Protein AF-A0A1B4PLM9-F1 (afdb_monomer)

Nearest PDB structures (foldseek):
  2ost-assembly1_C  TM=5.860E-01  e=1.777E-03  Synechocystis sp. PCC 6803
  2wcz-assembly1_B  TM=5.871E-01  e=5.818E-03  Archaeoglobus fulgidus
  2eo0-assembly2_A  TM=5.779E-01  e=7.949E-03  Sulfurisphaera tokodaii str. 7
  2ost-assembly1_D  TM=5.628E-01  e=1.484E-02  Synechocystis sp. PCC 6803
  2ost-assembly1_B  TM=4.673E-01  e=9.006E-03  Synechocystis sp. PCC 6803

Mean predicted aligned error: 5.01 Å

Secondary structure (DSSP, 8-state):
-----HHHHHHHHHHTHHHHHHHHHHHHHHHHHHHHHHTT---EEEE--SS-SSS-SEEEEETTEEEEEEEEEEETT----EEEEEGGGGGSTTEEEEEEEE-TT--EEEEEEEE-STTPPPPP-TTSEEEE-SS--TTS---EEEEEEEEEGGGSEEESSHHHHHHHHH--PPP-

Foldseek 3Di:
DDPQDPVNLVVVCVVCVVVLQVVLVVVLVVVLCVVCVVVVQDQKDWAADPDDPQQAGIWIDGVPFIEREHEAEDAPPDPPFKDKGFQSLQVDFRYKYWYFHAHSVSHTDWTWIFTDATRHGGPHQPPFDWDWAPDADPVRDTDTDRRIGMDGSVNTDIDRDVQSVCCRRPVDHDDD

Organism: Burkholderia cepacia (NCBI:txid292)

Radius of gyration: 17.21 Å; Cα contacts (8 Å, |Δi|>4): 307; chains: 1; bounding box: 45×40×46 Å

Structure (mmCIF, N/CA/C/O backbone):
data_AF-A0A1B4PLM9-F1
#
_entry.id   AF-A0A1B4PLM9-F1
#
loop_
_atom_site.group_PDB
_atom_site.id
_atom_site.type_symbol
_atom_site.label_atom_id
_atom_site.label_alt_id
_atom_site.label_comp_id
_atom_site.label_asym_id
_atom_site.label_entity_id
_atom_site.label_seq_id
_atom_site.pdbx_PDB_ins_code
_atom_site.Cartn_x
_atom_site.Cartn_y
_atom_site.Cartn_z
_atom_site.occupancy
_atom_site.B_iso_or_equiv
_atom_site.auth_seq_id
_atom_site.auth_comp_id
_atom_site.auth_asym_id
_atom_site.auth_atom_id
_atom_site.pdbx_PDB_model_num
ATOM 1 N N . MET A 1 1 ? 22.167 24.385 8.327 1.00 43.19 1 MET A N 1
ATOM 2 C CA . MET A 1 1 ? 21.352 23.305 7.740 1.00 43.19 1 MET A CA 1
ATOM 3 C C . MET A 1 1 ? 21.469 23.474 6.238 1.00 43.19 1 MET A C 1
ATOM 5 O O . MET A 1 1 ? 20.940 24.442 5.711 1.00 43.19 1 MET A O 1
ATOM 9 N N . GLU A 1 2 ? 22.327 22.680 5.603 1.00 46.06 2 GLU A N 1
ATOM 10 C CA . GLU A 1 2 ? 22.629 22.797 4.172 1.00 46.06 2 GLU A CA 1
ATOM 11 C C . GLU A 1 2 ? 21.356 22.489 3.375 1.00 46.06 2 GLU A C 1
ATOM 13 O O . GLU A 1 2 ? 20.725 21.455 3.596 1.00 46.06 2 GLU A O 1
ATOM 18 N N . GLN A 1 3 ? 20.928 23.414 2.513 1.00 50.66 3 GLN A N 1
ATOM 19 C CA . GLN A 1 3 ? 19.803 23.179 1.613 1.00 50.66 3 GLN A CA 1
ATOM 20 C C . GLN A 1 3 ? 20.216 22.092 0.620 1.00 50.66 3 GLN A C 1
ATOM 22 O O . GLN A 1 3 ? 20.997 22.338 -0.297 1.00 50.66 3 GLN A O 1
ATOM 27 N N . VAL A 1 4 ? 19.721 20.874 0.826 1.00 62.16 4 VAL A N 1
ATOM 28 C CA . VAL A 1 4 ? 19.885 19.786 -0.139 1.00 62.16 4 VAL A CA 1
ATOM 29 C C . VAL A 1 4 ? 19.065 20.148 -1.379 1.00 62.16 4 VAL A C 1
ATOM 31 O O . VAL A 1 4 ? 17.884 20.471 -1.265 1.00 62.16 4 VAL A O 1
ATOM 34 N N . SER A 1 5 ? 19.688 20.132 -2.558 1.00 75.31 5 SER A N 1
ATOM 35 C CA . SER A 1 5 ? 18.997 20.384 -3.828 1.00 75.31 5 SER A CA 1
ATOM 36 C C . SER A 1 5 ? 17.916 19.322 -4.100 1.00 75.31 5 SER A C 1
ATOM 38 O O . SER A 1 5 ? 18.039 18.183 -3.645 1.00 75.31 5 SER A O 1
ATOM 40 N N . ASP A 1 6 ? 16.876 19.661 -4.877 1.00 73.56 6 ASP A N 1
ATOM 41 C CA . ASP A 1 6 ? 15.801 18.717 -5.266 1.00 73.56 6 ASP A CA 1
ATOM 42 C C . ASP A 1 6 ? 16.365 17.434 -5.918 1.00 73.56 6 ASP A C 1
ATOM 44 O O . ASP A 1 6 ? 15.905 16.319 -5.660 1.00 73.56 6 ASP A O 1
ATOM 48 N N . ASP A 1 7 ? 17.457 17.561 -6.678 1.00 78.81 7 ASP A N 1
ATOM 49 C CA . ASP A 1 7 ? 18.180 16.418 -7.245 1.00 78.81 7 ASP A CA 1
ATOM 50 C C . ASP A 1 7 ? 18.823 15.526 -6.171 1.00 78.81 7 ASP A C 1
ATOM 52 O O . ASP A 1 7 ? 18.759 14.297 -6.266 1.00 78.81 7 ASP A O 1
ATOM 56 N N . GLY A 1 8 ? 19.393 16.113 -5.114 1.00 83.62 8 GLY A N 1
ATOM 57 C CA . GLY A 1 8 ? 19.965 15.366 -3.992 1.00 83.62 8 GLY A CA 1
ATOM 58 C C . GLY A 1 8 ? 18.914 14.546 -3.239 1.00 83.62 8 GLY A C 1
ATOM 59 O O . GLY A 1 8 ? 19.151 13.380 -2.902 1.00 83.62 8 GLY A O 1
ATOM 60 N N . VAL A 1 9 ? 17.720 15.116 -3.051 1.00 84.62 9 VAL A N 1
ATOM 61 C CA . VAL A 1 9 ? 16.564 14.422 -2.463 1.00 84.62 9 VAL A CA 1
ATOM 62 C C . VAL A 1 9 ? 16.180 13.211 -3.318 1.00 84.62 9 VAL A C 1
ATOM 64 O O . VAL A 1 9 ? 16.129 12.079 -2.823 1.00 84.62 9 VAL A O 1
ATOM 67 N N . ARG A 1 10 ? 15.986 13.399 -4.628 1.00 85.19 10 ARG A N 1
ATOM 68 C CA . ARG A 1 10 ? 15.605 12.306 -5.541 1.00 85.19 10 ARG A CA 1
ATOM 69 C C . ARG A 1 10 ? 16.637 11.181 -5.573 1.00 85.19 10 ARG A C 1
ATOM 71 O O . ARG A 1 10 ? 16.256 10.007 -5.536 1.00 85.19 10 ARG A O 1
ATOM 78 N N . VAL A 1 11 ? 17.929 11.513 -5.596 1.00 89.88 11 VAL A N 1
ATOM 79 C CA . VAL A 1 11 ? 19.020 10.526 -5.594 1.00 89.88 11 VAL A CA 1
ATOM 80 C C . VAL A 1 11 ? 19.018 9.699 -4.307 1.00 89.88 11 VAL A C 1
ATOM 82 O O . VAL A 1 11 ? 19.105 8.469 -4.384 1.00 89.88 11 VAL A O 1
ATOM 85 N N . LYS A 1 12 ? 18.839 10.322 -3.133 1.00 93.12 12 LYS A N 1
ATOM 86 C CA . LYS A 1 12 ? 18.712 9.613 -1.844 1.00 93.12 12 LYS A CA 1
ATOM 87 C C . LYS A 1 12 ? 17.556 8.611 -1.872 1.00 93.12 12 LYS A C 1
ATOM 89 O O . LYS A 1 12 ? 17.741 7.438 -1.542 1.00 93.12 12 LYS A O 1
ATOM 94 N N . HIS A 1 13 ? 16.378 9.049 -2.318 1.00 92.62 13 HIS A N 1
ATOM 95 C CA . HIS A 1 13 ? 15.176 8.210 -2.410 1.00 92.62 13 HIS A CA 1
ATOM 96 C C . HIS A 1 13 ? 15.303 7.068 -3.420 1.00 92.62 13 HIS A C 1
ATOM 98 O O . HIS A 1 13 ? 14.736 5.992 -3.208 1.00 92.62 13 HIS A O 1
ATOM 104 N N . ALA A 1 14 ? 16.016 7.272 -4.525 1.00 89.50 14 ALA A N 1
ATOM 105 C CA . ALA A 1 14 ? 16.289 6.210 -5.488 1.00 89.50 14 ALA A CA 1
ATOM 106 C C . ALA A 1 14 ? 17.275 5.177 -4.913 1.00 89.50 14 ALA A C 1
ATOM 108 O O . ALA A 1 14 ? 17.008 3.973 -4.956 1.00 89.50 14 ALA A O 1
ATOM 109 N N . THR A 1 15 ? 18.368 5.662 -4.319 1.00 94.25 15 THR A N 1
ATOM 110 C CA . THR A 1 15 ? 19.469 4.851 -3.776 1.00 94.25 15 THR A CA 1
ATOM 111 C C . THR A 1 15 ? 19.015 3.986 -2.604 1.00 94.25 15 THR A C 1
ATOM 113 O O . THR A 1 15 ? 19.311 2.795 -2.558 1.00 94.25 15 THR A O 1
ATOM 116 N N . HIS A 1 16 ? 18.226 4.552 -1.689 1.00 95.00 16 HIS A N 1
ATOM 117 C CA . HIS A 1 16 ? 17.741 3.876 -0.482 1.00 95.00 16 HIS A CA 1
ATOM 118 C C . HIS A 1 16 ? 16.273 3.449 -0.590 1.00 95.00 16 HIS A C 1
ATOM 120 O O . HIS A 1 16 ? 15.554 3.410 0.407 1.00 95.00 16 HIS A O 1
ATOM 126 N N . SER A 1 17 ? 15.810 3.123 -1.799 1.00 91.56 17 SER A N 1
ATOM 127 C CA . SER A 1 17 ? 14.408 2.771 -2.065 1.00 91.56 17 SER A CA 1
ATOM 128 C C . SER A 1 17 ? 13.880 1.629 -1.190 1.00 91.56 17 SER A C 1
ATOM 130 O O . SER A 1 17 ? 12.783 1.757 -0.656 1.00 91.56 17 SER A O 1
ATOM 132 N N . VAL A 1 18 ? 14.677 0.578 -0.967 1.00 94.12 18 VAL A N 1
ATOM 133 C CA . VAL A 1 18 ? 14.305 -0.553 -0.095 1.00 94.12 18 VAL A CA 1
ATOM 134 C C . VAL A 1 18 ? 14.150 -0.113 1.363 1.00 94.12 18 VAL A C 1
ATOM 136 O O . VAL A 1 18 ? 13.162 -0.452 2.008 1.00 94.12 18 VAL A O 1
ATOM 139 N N . LEU A 1 19 ? 15.098 0.672 1.886 1.00 96.56 19 LEU A N 1
ATOM 140 C CA . LEU A 1 19 ? 15.019 1.195 3.253 1.00 96.56 19 LEU A CA 1
ATOM 141 C C . LEU A 1 19 ? 13.793 2.101 3.420 1.00 96.56 19 LEU A C 1
ATOM 143 O O . LEU A 1 19 ? 13.060 1.959 4.393 1.00 96.56 19 LEU A O 1
ATOM 147 N N . ARG A 1 20 ? 13.539 2.988 2.449 1.00 95.94 20 ARG A N 1
ATOM 148 C CA . ARG A 1 20 ? 12.339 3.831 2.427 1.00 95.94 20 ARG A CA 1
ATOM 149 C C . ARG A 1 20 ? 11.074 2.984 2.487 1.00 95.94 20 ARG A C 1
ATOM 151 O O . ARG A 1 20 ? 10.214 3.258 3.310 1.00 95.94 20 ARG A O 1
ATOM 158 N N . GLU A 1 21 ? 10.956 1.989 1.611 1.00 95.56 21 GLU A N 1
ATOM 159 C CA . GLU A 1 21 ? 9.788 1.104 1.558 1.00 95.56 21 GLU A CA 1
ATOM 160 C C . GLU A 1 21 ? 9.552 0.441 2.916 1.00 95.56 21 GLU A C 1
ATOM 162 O O . GLU A 1 21 ? 8.449 0.531 3.444 1.00 95.56 21 GLU A O 1
ATOM 167 N N . ARG A 1 22 ? 10.604 -0.084 3.556 1.00 96.69 22 ARG A N 1
ATOM 168 C CA . ARG A 1 22 ? 10.492 -0.671 4.897 1.00 96.69 22 ARG A CA 1
ATOM 169 C C . ARG A 1 22 ? 10.089 0.340 5.964 1.00 96.69 22 ARG A C 1
ATOM 171 O O . ARG A 1 22 ? 9.233 0.013 6.777 1.00 96.69 22 ARG A O 1
ATOM 178 N N . ILE A 1 23 ? 10.655 1.546 5.987 1.00 98.12 23 ILE A N 1
ATOM 179 C CA . ILE A 1 23 ? 10.255 2.573 6.966 1.00 98.12 23 ILE A CA 1
ATOM 180 C C . ILE A 1 23 ? 8.772 2.918 6.795 1.00 98.12 23 ILE A C 1
ATOM 182 O O . ILE A 1 23 ? 8.029 2.920 7.773 1.00 98.12 23 ILE A O 1
ATOM 186 N N . VAL A 1 24 ? 8.331 3.149 5.557 1.00 98.06 24 VAL A N 1
ATOM 187 C CA . VAL A 1 24 ? 6.940 3.503 5.249 1.00 98.06 24 VAL A CA 1
ATOM 188 C C . VAL A 1 24 ? 5.977 2.369 5.619 1.00 98.06 24 VAL A C 1
ATOM 190 O O . VAL A 1 24 ? 4.929 2.643 6.196 1.00 98.06 24 VAL A O 1
ATOM 193 N N . GLU A 1 25 ? 6.343 1.104 5.386 1.00 97.69 25 GLU A N 1
ATOM 194 C CA . GLU A 1 25 ? 5.571 -0.051 5.870 1.00 97.69 25 GLU A CA 1
ATOM 195 C C . GLU A 1 25 ? 5.414 -0.051 7.396 1.00 97.69 25 GLU A C 1
ATOM 197 O O . GLU A 1 25 ? 4.317 -0.274 7.900 1.00 97.69 25 GLU A O 1
ATOM 202 N N . HIS A 1 26 ? 6.493 0.195 8.147 1.00 98.00 26 HIS A N 1
ATOM 203 C CA . HIS A 1 26 ? 6.431 0.219 9.612 1.00 98.00 26 HIS A CA 1
ATOM 204 C C . HIS A 1 26 ? 5.578 1.380 10.130 1.00 98.00 26 HIS A C 1
ATOM 206 O O . HIS A 1 26 ? 4.806 1.182 11.067 1.00 98.00 26 HIS A O 1
ATOM 212 N N . ILE A 1 27 ? 5.686 2.561 9.511 1.00 98.38 27 ILE A N 1
ATOM 213 C CA . ILE A 1 27 ? 4.832 3.714 9.827 1.00 98.38 27 ILE A CA 1
ATOM 214 C C . ILE A 1 27 ? 3.368 3.338 9.598 1.00 98.38 27 ILE A C 1
ATOM 216 O O . ILE A 1 27 ? 2.573 3.446 10.526 1.00 98.38 27 ILE A O 1
ATOM 220 N N . PHE A 1 28 ? 3.027 2.823 8.414 1.00 98.50 28 PHE A N 1
ATOM 221 C CA . PHE A 1 28 ? 1.656 2.432 8.083 1.00 98.50 28 PHE A CA 1
ATOM 222 C C . PHE A 1 28 ? 1.092 1.396 9.064 1.00 98.50 28 PHE A C 1
ATOM 224 O O . PHE A 1 28 ? -0.003 1.579 9.588 1.00 98.50 28 PHE A O 1
ATOM 231 N N . VAL A 1 29 ? 1.848 0.332 9.361 1.00 98.31 29 VAL A N 1
ATOM 232 C CA . VAL A 1 29 ? 1.424 -0.699 10.324 1.00 98.31 29 VAL A CA 1
ATOM 233 C C . VAL A 1 29 ? 1.195 -0.091 11.708 1.00 98.31 29 VAL A C 1
ATOM 235 O O . VAL A 1 29 ? 0.169 -0.360 12.332 1.00 98.31 29 VAL A O 1
ATOM 238 N N . GLY A 1 30 ? 2.107 0.766 12.176 1.00 98.25 30 GLY A N 1
ATOM 239 C CA . GLY A 1 30 ? 1.960 1.467 13.450 1.00 98.25 30 GLY A CA 1
ATOM 240 C C . GLY A 1 30 ? 0.736 2.385 13.487 1.00 98.25 30 GLY A C 1
ATOM 241 O O . GLY A 1 30 ? 0.025 2.417 14.492 1.00 98.25 30 GLY A O 1
ATOM 242 N N . GLU A 1 31 ? 0.449 3.098 12.397 1.00 98.06 31 GLU A N 1
ATOM 243 C CA . GLU A 1 31 ? -0.724 3.966 12.283 1.00 98.06 31 GLU A CA 1
ATOM 244 C C . GLU A 1 31 ? -2.033 3.176 12.264 1.00 98.06 31 GLU A C 1
ATOM 246 O O . GLU A 1 31 ? -2.945 3.529 13.014 1.00 98.06 31 GLU A O 1
ATOM 251 N N . VAL A 1 32 ? -2.111 2.089 11.486 1.00 97.94 32 VAL A N 1
ATOM 252 C CA . VAL A 1 32 ? -3.261 1.169 11.464 1.00 97.94 32 VAL A CA 1
ATOM 253 C C . VAL A 1 32 ? -3.512 0.594 12.853 1.00 97.94 32 VAL A C 1
ATOM 255 O O . VAL A 1 32 ? -4.623 0.702 13.365 1.00 97.94 32 VAL A O 1
ATOM 258 N N . MET A 1 33 ? -2.485 0.040 13.500 1.00 97.62 33 MET A N 1
ATOM 259 C CA . MET A 1 33 ? -2.612 -0.540 14.840 1.00 97.62 33 MET A CA 1
ATOM 260 C C . MET A 1 33 ? -3.046 0.502 15.875 1.00 97.62 33 MET A C 1
ATOM 262 O O . MET A 1 33 ? -3.959 0.253 16.661 1.00 97.62 33 MET A O 1
ATOM 266 N N . ARG A 1 34 ? -2.441 1.699 15.853 1.00 97.81 34 ARG A N 1
ATOM 267 C CA . ARG A 1 34 ? -2.845 2.812 16.724 1.00 97.81 34 ARG A CA 1
ATOM 268 C C . ARG A 1 34 ? -4.305 3.188 16.485 1.00 97.81 34 ARG A C 1
ATOM 270 O O . ARG A 1 34 ? -5.019 3.471 17.444 1.00 97.81 34 ARG A O 1
ATOM 277 N N . ARG A 1 35 ? -4.748 3.220 15.226 1.00 97.00 35 ARG A N 1
ATOM 278 C CA . ARG A 1 35 ? -6.120 3.596 14.887 1.00 97.00 35 ARG A CA 1
ATOM 279 C C . ARG A 1 35 ? -7.127 2.532 15.315 1.00 97.00 35 ARG A C 1
ATOM 281 O O . ARG A 1 35 ? -8.136 2.894 15.906 1.00 97.00 35 ARG A O 1
ATOM 288 N N . LEU A 1 36 ? -6.830 1.251 15.106 1.00 96.25 36 LEU A N 1
ATOM 289 C CA . LEU A 1 36 ? -7.654 0.136 15.585 1.00 96.25 36 LEU A CA 1
ATOM 290 C C . LEU A 1 36 ? -7.803 0.171 17.113 1.00 96.25 36 LEU A C 1
ATOM 292 O O . LEU A 1 36 ? -8.926 0.136 17.610 1.00 96.25 36 LEU A O 1
ATOM 296 N N . TRP A 1 37 ? -6.709 0.408 17.848 1.00 96.44 37 TRP A N 1
ATOM 297 C CA . TRP A 1 37 ? -6.756 0.621 19.300 1.00 96.44 37 TRP A CA 1
ATOM 298 C C . TRP A 1 37 ? -7.693 1.771 19.699 1.00 96.44 37 TRP A C 1
ATOM 300 O O . TRP A 1 37 ? -8.511 1.626 20.604 1.00 96.44 37 TRP A O 1
ATOM 310 N N . GLN A 1 38 ? -7.607 2.918 19.015 1.00 96.44 38 GLN A N 1
ATOM 311 C CA . GLN A 1 38 ? -8.493 4.065 19.266 1.00 96.44 38 GLN A CA 1
ATOM 312 C C . GLN A 1 38 ? -9.971 3.763 18.979 1.00 96.44 38 GLN A C 1
ATOM 314 O O . GLN A 1 38 ? -10.838 4.410 19.560 1.00 96.44 38 GLN A O 1
ATOM 319 N N . LEU A 1 39 ? -10.254 2.809 18.090 1.00 94.88 39 LEU A N 1
ATOM 320 C CA . LEU A 1 39 ? -11.601 2.326 17.783 1.00 94.88 39 LEU A CA 1
ATOM 321 C C . LEU A 1 39 ? -12.059 1.200 18.728 1.00 94.88 39 LEU A C 1
ATOM 323 O O . LEU A 1 39 ? -13.171 0.705 18.581 1.00 94.88 39 LEU A O 1
ATOM 327 N N . GLY A 1 40 ? -11.227 0.797 19.696 1.00 95.12 40 GLY A N 1
ATOM 328 C CA . GLY A 1 40 ? -11.519 -0.301 20.621 1.00 95.12 40 GLY A CA 1
ATOM 329 C C . GLY A 1 40 ? -11.351 -1.697 20.014 1.00 95.12 40 GLY A C 1
ATOM 330 O O . GLY A 1 40 ? -11.758 -2.675 20.634 1.00 95.12 40 GLY A O 1
ATOM 331 N N . VAL A 1 41 ? -10.748 -1.798 18.827 1.00 95.38 41 VAL A N 1
ATOM 332 C CA . VAL A 1 41 ? -10.468 -3.061 18.137 1.00 95.38 41 VAL A CA 1
ATOM 333 C C . VAL A 1 41 ? -9.092 -3.561 18.568 1.00 95.38 41 VAL A C 1
ATOM 335 O O . VAL A 1 41 ? -8.081 -2.889 18.350 1.00 95.38 41 VAL A O 1
ATOM 338 N N . THR A 1 42 ? -9.052 -4.722 19.220 1.00 94.88 42 THR A N 1
ATOM 339 C CA . THR A 1 42 ? -7.842 -5.256 19.874 1.00 94.88 42 THR A CA 1
ATOM 340 C C . THR A 1 42 ? -7.459 -6.661 19.410 1.00 94.88 42 THR A C 1
ATOM 342 O O . THR A 1 42 ? -6.355 -7.117 19.698 1.00 94.88 42 THR A O 1
ATOM 345 N N . ASP A 1 43 ? -8.321 -7.327 18.649 1.00 94.88 43 ASP A N 1
ATOM 346 C CA . ASP A 1 43 ? -8.140 -8.646 18.047 1.00 94.88 43 ASP A CA 1
ATOM 347 C C . ASP A 1 43 ? -7.430 -8.550 16.687 1.00 94.88 43 ASP A C 1
ATOM 349 O O . ASP A 1 43 ? -7.958 -8.937 15.644 1.00 94.88 43 ASP A O 1
ATOM 353 N N . VAL A 1 44 ? -6.213 -7.995 16.707 1.00 96.06 44 VAL A N 1
ATOM 354 C CA . VAL A 1 44 ? -5.413 -7.713 15.508 1.00 96.06 44 VAL A CA 1
ATOM 355 C C . VAL A 1 44 ? -4.119 -8.521 15.514 1.00 96.06 44 VAL A C 1
ATOM 357 O O . VAL A 1 44 ? -3.354 -8.469 16.476 1.00 96.06 44 VAL A O 1
ATOM 360 N N . GLU A 1 45 ? -3.819 -9.191 14.402 1.00 97.12 45 GLU A N 1
ATOM 361 C CA . GLU A 1 45 ? -2.545 -9.886 14.189 1.00 97.12 45 GLU A CA 1
ATOM 362 C C . GLU A 1 45 ? -1.829 -9.352 12.947 1.00 97.12 45 GLU A C 1
ATOM 364 O O . GLU A 1 45 ? -2.448 -9.073 11.919 1.00 97.12 45 GLU A O 1
ATOM 369 N N . VAL A 1 46 ? -0.501 -9.242 13.024 1.00 97.44 46 VAL A N 1
ATOM 370 C CA . VAL A 1 46 ? 0.357 -8.893 11.886 1.00 97.44 46 VAL A CA 1
ATOM 371 C C . VAL A 1 46 ? 1.355 -10.020 11.673 1.00 97.44 46 VAL A C 1
ATOM 373 O O . VAL A 1 46 ? 2.264 -10.215 12.478 1.00 97.44 46 VAL A O 1
ATOM 376 N N . LEU A 1 47 ? 1.203 -10.750 10.572 1.00 96.00 47 LEU A N 1
ATOM 377 C CA . LEU A 1 47 ? 2.048 -11.887 10.226 1.00 96.00 47 LEU A CA 1
ATOM 378 C C . LEU A 1 47 ? 2.994 -11.509 9.088 1.00 96.00 47 LEU A C 1
ATOM 380 O O . LEU A 1 47 ? 2.584 -10.937 8.078 1.00 96.00 47 LEU A O 1
ATOM 384 N N . ARG A 1 48 ? 4.273 -11.862 9.221 1.00 94.00 48 ARG A N 1
ATOM 385 C CA . ARG A 1 48 ? 5.273 -11.707 8.157 1.00 94.00 48 ARG A CA 1
ATOM 386 C C . ARG A 1 48 ? 5.736 -13.083 7.705 1.00 94.00 48 ARG A C 1
ATOM 388 O O . ARG A 1 48 ? 6.011 -13.942 8.537 1.00 94.00 48 ARG A O 1
ATOM 395 N N . ALA A 1 49 ? 5.803 -13.289 6.394 1.00 89.94 49 ALA A N 1
ATOM 396 C CA . ALA A 1 49 ? 6.272 -14.551 5.844 1.00 89.94 49 ALA A CA 1
ATOM 397 C C . ALA A 1 49 ? 7.786 -14.694 6.048 1.00 89.94 49 ALA A C 1
ATOM 399 O O . ALA A 1 49 ? 8.538 -13.757 5.784 1.00 89.94 49 ALA A O 1
ATOM 400 N N . GLU A 1 50 ? 8.231 -15.879 6.467 1.00 89.31 50 GLU A N 1
ATOM 401 C CA . GLU A 1 50 ? 9.657 -16.233 6.472 1.00 89.31 50 GLU A CA 1
ATOM 402 C C . GLU A 1 50 ? 10.205 -16.311 5.036 1.00 89.31 50 GLU A C 1
ATOM 404 O O . GLU A 1 50 ? 11.322 -15.878 4.757 1.00 89.31 50 GLU A O 1
ATOM 409 N N . PHE A 1 51 ? 9.368 -16.785 4.106 1.00 84.56 51 PHE A N 1
ATOM 410 C CA . PHE A 1 51 ? 9.657 -16.863 2.677 1.00 84.56 51 PHE A CA 1
ATOM 411 C C . PHE A 1 51 ? 8.522 -16.231 1.863 1.00 84.56 51 PHE A C 1
ATOM 413 O O . PHE A 1 51 ? 7.369 -16.654 1.962 1.00 84.56 51 PHE A O 1
ATOM 420 N N . ASP A 1 52 ? 8.837 -15.251 1.014 1.00 77.06 52 ASP A N 1
ATOM 421 C CA . ASP A 1 52 ? 7.857 -14.634 0.112 1.00 77.06 52 ASP A CA 1
ATOM 422 C C . ASP A 1 52 ? 7.787 -15.378 -1.233 1.00 77.06 52 ASP A C 1
ATOM 424 O O . ASP A 1 52 ? 8.622 -15.196 -2.123 1.00 77.06 52 ASP A O 1
ATOM 428 N N . ALA A 1 53 ? 6.770 -16.229 -1.390 1.00 80.31 53 ALA A N 1
ATOM 429 C CA . ALA A 1 53 ? 6.453 -16.889 -2.661 1.00 80.31 53 ALA A CA 1
ATOM 430 C C . ALA A 1 53 ? 5.235 -16.274 -3.378 1.00 80.31 53 ALA A C 1
ATOM 432 O O . ALA A 1 53 ? 5.115 -16.384 -4.608 1.00 80.31 53 ALA A O 1
ATOM 433 N N . SER A 1 54 ? 4.353 -15.630 -2.613 1.00 80.94 54 SER A N 1
ATOM 434 C CA . SER A 1 54 ? 3.008 -15.209 -3.023 1.00 80.94 54 SER A CA 1
ATOM 435 C C . SER A 1 54 ? 2.922 -13.721 -3.372 1.00 80.94 54 SER A C 1
ATOM 437 O O . SER A 1 54 ? 1.939 -13.294 -3.973 1.00 80.94 54 SER A O 1
ATOM 439 N N . GLY A 1 55 ? 3.967 -12.941 -3.084 1.00 88.75 55 GLY A N 1
ATOM 440 C CA . GLY A 1 55 ? 4.102 -11.552 -3.504 1.00 88.75 55 GLY A CA 1
ATOM 441 C C . GLY A 1 55 ? 3.381 -10.540 -2.623 1.00 88.75 55 GLY A C 1
ATOM 442 O O . GLY A 1 55 ? 2.997 -9.493 -3.144 1.00 88.75 55 GLY A O 1
ATOM 443 N N . TYR A 1 56 ? 3.190 -10.852 -1.342 1.00 94.50 56 TYR A N 1
ATOM 444 C CA . TYR A 1 56 ? 2.702 -9.926 -0.319 1.00 94.50 56 TYR A CA 1
ATOM 445 C C . TYR A 1 56 ? 3.818 -9.633 0.688 1.00 94.50 56 TYR A C 1
ATOM 447 O O . TYR A 1 56 ? 4.687 -10.467 0.928 1.00 94.50 56 TYR A O 1
ATOM 455 N N . ASP A 1 57 ? 3.774 -8.457 1.303 1.00 94.75 57 ASP A N 1
ATOM 456 C CA . ASP A 1 57 ? 4.779 -8.015 2.270 1.00 94.75 57 ASP A CA 1
ATOM 457 C C . ASP A 1 57 ? 4.419 -8.433 3.705 1.00 94.75 57 ASP A C 1
ATOM 459 O O . ASP A 1 57 ? 5.304 -8.696 4.525 1.00 94.75 57 ASP A O 1
ATOM 463 N N . LEU A 1 58 ? 3.120 -8.519 4.014 1.00 96.12 58 LEU A N 1
ATOM 464 C CA . LEU A 1 58 ? 2.593 -9.055 5.272 1.00 96.12 58 LEU A CA 1
ATOM 465 C C . LEU A 1 58 ? 1.140 -9.525 5.127 1.00 96.12 58 LEU A C 1
ATOM 467 O O . LEU A 1 58 ? 0.479 -9.276 4.115 1.00 96.12 58 LEU A O 1
ATOM 471 N N . VAL A 1 59 ? 0.641 -10.173 6.175 1.00 97.19 59 VAL A N 1
ATOM 472 C CA . VAL A 1 59 ? -0.779 -10.450 6.382 1.00 97.19 59 VAL A CA 1
ATOM 473 C C . VAL A 1 59 ? -1.246 -9.692 7.615 1.00 97.19 59 VAL A C 1
ATOM 475 O O . VAL A 1 59 ? -0.559 -9.700 8.635 1.00 97.19 59 VAL A O 1
ATOM 478 N N . MET A 1 60 ? -2.397 -9.032 7.527 1.00 97.69 60 MET A N 1
ATOM 479 C CA . MET A 1 60 ? -3.078 -8.469 8.694 1.00 97.69 60 MET A CA 1
ATOM 480 C C . MET A 1 60 ? -4.392 -9.203 8.913 1.00 97.69 60 MET A C 1
ATOM 482 O O . MET A 1 60 ? -5.167 -9.348 7.965 1.00 97.69 60 MET A O 1
ATOM 486 N N . CYS A 1 61 ? -4.641 -9.631 10.143 1.00 97.31 61 CYS A N 1
ATOM 487 C CA . CYS A 1 61 ? -5.905 -10.220 10.565 1.00 97.31 61 CYS A CA 1
ATOM 488 C C . CYS A 1 61 ? -6.594 -9.289 11.561 1.00 97.31 61 CYS A C 1
ATOM 490 O O . CYS A 1 61 ? -5.924 -8.661 12.380 1.00 97.31 61 CYS A O 1
ATOM 492 N N . CYS A 1 62 ? -7.914 -9.200 11.467 1.00 95.81 62 CYS A N 1
ATOM 493 C CA . CYS A 1 62 ? -8.777 -8.456 12.369 1.00 95.81 62 CYS A CA 1
ATOM 494 C C . CYS A 1 62 ? -10.077 -9.254 12.533 1.00 95.81 62 CYS A C 1
ATOM 496 O O . CYS A 1 62 ? -10.854 -9.370 11.577 1.00 95.81 62 CYS A O 1
ATOM 498 N N . GLY A 1 63 ? -10.266 -9.882 13.694 1.00 92.06 63 GLY A N 1
ATOM 499 C CA . GLY A 1 63 ? -11.310 -10.890 13.891 1.00 92.06 63 GLY A CA 1
ATOM 500 C C . GLY A 1 63 ? -11.215 -12.023 12.859 1.00 92.06 63 GLY A C 1
ATOM 501 O O . GLY A 1 63 ? -10.168 -12.643 12.685 1.00 92.06 63 GLY A O 1
ATOM 502 N N . GLU A 1 64 ? -12.306 -12.281 12.133 1.00 92.00 64 GLU A N 1
ATOM 503 C CA . GLU A 1 64 ? -12.365 -13.317 11.084 1.00 92.00 64 GLU A CA 1
ATOM 504 C C . GLU A 1 64 ? -11.816 -12.855 9.722 1.00 92.00 64 GLU A C 1
ATOM 506 O O . GLU A 1 64 ? -11.676 -13.653 8.791 1.00 92.00 64 GLU A O 1
ATOM 511 N N . LEU A 1 65 ? -11.516 -11.562 9.569 1.00 95.56 65 LEU A N 1
ATOM 512 C CA . LEU A 1 65 ? -11.067 -10.997 8.303 1.00 95.56 65 LEU A CA 1
ATOM 513 C C . LEU A 1 65 ? -9.546 -10.968 8.237 1.00 95.56 65 LEU A C 1
ATOM 515 O O . LEU A 1 65 ? -8.871 -10.448 9.118 1.00 95.56 65 LEU A O 1
ATOM 519 N N . MET A 1 66 ? -9.006 -11.459 7.125 1.00 95.88 66 MET A N 1
ATOM 520 C CA . MET A 1 66 ? -7.578 -11.393 6.818 1.00 95.88 66 MET A CA 1
ATOM 521 C C . MET A 1 66 ? -7.328 -10.596 5.539 1.00 95.88 66 MET A C 1
ATOM 523 O O . MET A 1 66 ? -8.167 -10.591 4.635 1.00 95.88 66 MET A O 1
ATOM 527 N N . ARG A 1 67 ? -6.155 -9.972 5.423 1.00 97.56 67 ARG A N 1
ATOM 528 C CA . ARG A 1 67 ? -5.672 -9.290 4.214 1.00 97.56 67 ARG A CA 1
ATOM 529 C C . ARG A 1 67 ? -4.225 -9.649 3.930 1.00 97.56 67 ARG A C 1
ATOM 531 O O . ARG A 1 67 ? -3.365 -9.392 4.765 1.00 97.56 67 ARG A O 1
ATOM 538 N N . HIS A 1 68 ? -3.956 -10.181 2.738 1.00 97.50 68 HIS A N 1
ATOM 539 C CA . HIS A 1 68 ? -2.591 -10.320 2.224 1.00 97.50 68 HIS A CA 1
ATOM 540 C C . HIS A 1 68 ? -2.223 -9.020 1.515 1.00 97.50 68 HIS A C 1
ATOM 542 O O . HIS A 1 68 ? -2.759 -8.720 0.448 1.00 97.50 68 HIS A O 1
ATOM 548 N N . VAL A 1 69 ? -1.347 -8.231 2.130 1.00 97.56 69 VAL A N 1
ATOM 549 C CA . VAL A 1 69 ? -1.080 -6.856 1.707 1.00 97.56 69 VAL A CA 1
ATOM 550 C C . VAL A 1 69 ? 0.247 -6.795 0.972 1.00 97.56 69 VAL A C 1
ATOM 552 O O . VAL A 1 69 ? 1.288 -7.148 1.524 1.00 97.56 69 VAL A O 1
ATOM 555 N N . GLN A 1 70 ? 0.219 -6.311 -0.265 1.00 97.31 70 GLN A N 1
ATOM 556 C CA . GLN A 1 70 ? 1.415 -5.842 -0.953 1.00 97.31 70 GLN A CA 1
ATOM 557 C C . GLN A 1 70 ? 1.508 -4.318 -0.842 1.00 97.31 70 GLN A C 1
ATOM 559 O O . GLN A 1 70 ? 0.599 -3.598 -1.255 1.00 97.31 70 GLN A O 1
ATOM 564 N N . PHE A 1 71 ? 2.626 -3.808 -0.346 1.00 97.56 71 PHE A N 1
ATOM 565 C CA . PHE A 1 71 ? 2.879 -2.382 -0.258 1.00 97.56 71 PHE A CA 1
ATOM 566 C C . PHE A 1 71 ? 3.594 -1.849 -1.494 1.00 97.56 71 PHE A C 1
ATOM 568 O O . PHE A 1 71 ? 4.379 -2.518 -2.175 1.00 97.56 71 PHE A O 1
ATOM 575 N N . LYS A 1 72 ? 3.317 -0.580 -1.788 1.00 96.94 72 LYS A N 1
ATOM 576 C CA . LYS A 1 72 ? 4.121 0.253 -2.682 1.00 96.94 72 LYS A CA 1
ATOM 577 C C . LYS A 1 72 ? 4.329 1.602 -2.023 1.00 96.94 72 LYS A C 1
ATOM 579 O O . LYS A 1 72 ? 3.408 2.144 -1.427 1.00 96.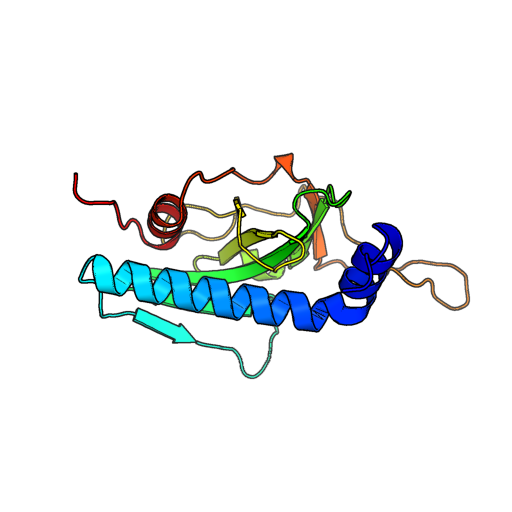94 72 LYS A O 1
ATOM 584 N N . ALA A 1 73 ? 5.515 2.174 -2.191 1.00 95.88 73 ALA A N 1
ATOM 585 C CA . ALA A 1 73 ? 5.799 3.534 -1.757 1.00 95.88 73 ALA A CA 1
ATOM 586 C C . ALA A 1 73 ? 6.289 4.388 -2.932 1.00 95.88 73 ALA A C 1
ATOM 588 O O . ALA A 1 73 ? 7.062 3.933 -3.785 1.00 95.88 73 ALA A O 1
ATOM 589 N N . SER A 1 74 ? 5.872 5.649 -2.975 1.00 94.94 74 SER A N 1
ATOM 590 C CA . SER A 1 74 ? 6.427 6.659 -3.880 1.00 94.94 74 SER A CA 1
ATOM 591 C C . SER A 1 74 ? 6.482 8.022 -3.211 1.00 94.94 74 SER A C 1
ATOM 593 O O . SER A 1 74 ? 5.747 8.278 -2.268 1.00 94.94 74 SER A O 1
ATOM 595 N N . LEU A 1 75 ? 7.310 8.916 -3.742 1.00 94.94 75 LEU A N 1
ATOM 596 C CA . LEU A 1 75 ? 7.222 10.330 -3.393 1.00 94.94 75 LEU A CA 1
ATOM 597 C C . LEU A 1 75 ? 5.917 10.929 -3.927 1.00 94.94 75 LEU A C 1
ATOM 599 O O . LEU A 1 75 ? 5.494 10.563 -5.029 1.00 94.94 75 LEU A O 1
ATOM 603 N N . LEU A 1 76 ? 5.318 11.839 -3.159 1.00 90.56 76 LEU A N 1
ATOM 604 C CA . LEU A 1 76 ? 4.104 12.573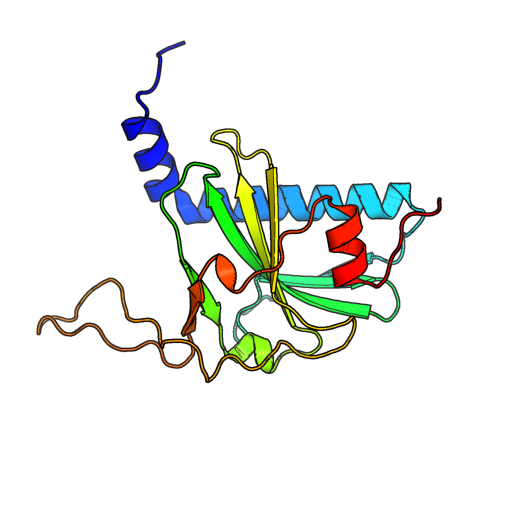 -3.522 1.00 90.56 76 LEU A CA 1
ATOM 605 C C . LEU A 1 76 ? 4.294 13.331 -4.844 1.00 90.56 76 LEU A C 1
ATOM 607 O O . LEU A 1 76 ? 3.557 13.098 -5.799 1.00 90.56 76 LEU A O 1
ATOM 611 N N . ASP A 1 77 ? 5.383 14.094 -4.945 1.00 85.19 77 ASP A N 1
ATOM 612 C CA . ASP A 1 77 ? 5.754 14.863 -6.144 1.00 85.19 77 ASP A CA 1
ATOM 613 C C . ASP A 1 77 ? 6.575 14.032 -7.154 1.00 85.19 77 ASP A C 1
ATOM 615 O O . ASP A 1 77 ? 7.218 14.546 -8.070 1.00 85.19 77 ASP A O 1
ATOM 619 N N . GLY A 1 78 ? 6.594 12.708 -6.978 1.00 80.94 78 GLY A N 1
ATOM 620 C CA . GLY A 1 78 ? 7.364 11.792 -7.808 1.00 80.94 78 GLY A CA 1
ATOM 621 C C . GLY A 1 78 ? 6.713 11.513 -9.164 1.00 80.94 78 GLY A C 1
ATOM 622 O O . GLY A 1 78 ? 5.507 11.292 -9.279 1.00 80.94 78 GLY A O 1
ATOM 623 N N . SER A 1 79 ? 7.543 11.357 -10.198 1.00 78.56 79 SER A N 1
ATOM 624 C CA . SER A 1 79 ? 7.118 11.029 -11.571 1.00 78.56 79 SER A CA 1
ATOM 625 C C . SER A 1 79 ? 6.616 9.589 -11.768 1.00 78.56 79 SER A C 1
ATOM 627 O O . SER A 1 79 ? 6.292 9.186 -12.887 1.00 78.56 79 SER A O 1
ATOM 629 N N . ARG A 1 80 ? 6.554 8.772 -10.707 1.00 85.00 80 ARG A N 1
ATOM 630 C CA . ARG A 1 80 ? 6.136 7.368 -10.801 1.00 85.00 80 ARG A CA 1
ATOM 631 C C . ARG A 1 80 ? 4.644 7.286 -11.126 1.00 85.00 80 ARG A C 1
ATOM 633 O O . ARG A 1 80 ? 3.812 7.372 -10.232 1.00 85.00 80 ARG A O 1
ATOM 640 N N . GLY A 1 81 ? 4.317 7.086 -12.400 1.00 90.69 81 GLY A N 1
ATOM 641 C CA . GLY A 1 81 ? 2.941 6.891 -12.868 1.00 90.69 81 GLY A CA 1
ATOM 642 C C . GLY A 1 81 ? 2.413 5.466 -12.699 1.00 90.69 81 GLY A C 1
ATOM 643 O O . GLY A 1 81 ? 1.203 5.263 -12.736 1.00 90.69 81 GLY A O 1
ATOM 644 N N . ASN A 1 82 ? 3.302 4.483 -12.513 1.00 94.94 82 ASN A N 1
ATOM 645 C CA . ASN A 1 82 ? 2.959 3.062 -12.554 1.00 94.94 82 ASN A CA 1
ATOM 646 C C . ASN A 1 82 ? 3.697 2.294 -11.450 1.00 94.94 82 ASN A C 1
ATOM 648 O O . ASN A 1 82 ? 4.825 2.644 -11.088 1.00 94.94 82 ASN A O 1
ATOM 652 N N . VAL A 1 83 ? 3.106 1.196 -10.990 1.00 95.81 83 VAL A N 1
ATOM 653 C CA . VAL A 1 83 ? 3.732 0.223 -10.086 1.00 95.81 83 VAL A CA 1
ATOM 654 C C . VAL A 1 83 ? 3.601 -1.184 -10.644 1.00 95.81 83 VAL A C 1
ATOM 656 O O . VAL A 1 83 ? 2.747 -1.476 -11.478 1.00 95.81 83 VAL A O 1
ATOM 659 N N . THR A 1 84 ? 4.482 -2.066 -10.188 1.00 95.62 84 THR A N 1
ATOM 660 C CA . THR A 1 84 ? 4.419 -3.482 -10.530 1.00 95.62 84 THR A CA 1
ATOM 661 C C . THR A 1 84 ? 3.798 -4.268 -9.383 1.00 95.62 84 THR A C 1
ATOM 663 O O . THR A 1 84 ? 4.279 -4.166 -8.253 1.00 95.62 84 THR A O 1
ATOM 666 N N . VAL A 1 85 ? 2.763 -5.048 -9.682 1.00 95.88 85 VAL A N 1
ATOM 667 C CA . VAL A 1 85 ? 2.037 -5.914 -8.746 1.00 95.88 85 VAL A CA 1
ATOM 668 C C . VAL A 1 85 ? 2.320 -7.373 -9.081 1.00 95.88 85 VAL A C 1
ATOM 670 O O . VAL A 1 85 ? 2.342 -7.757 -10.255 1.00 95.88 85 VAL A O 1
ATOM 673 N N . ASN A 1 86 ? 2.550 -8.191 -8.054 1.00 93.50 86 ASN A N 1
ATOM 674 C CA . ASN A 1 86 ? 2.778 -9.618 -8.251 1.00 93.50 86 ASN A CA 1
ATOM 675 C C . ASN A 1 86 ? 1.445 -10.318 -8.550 1.00 93.50 86 ASN A C 1
ATOM 677 O O . ASN A 1 86 ? 0.525 -10.282 -7.741 1.00 93.50 86 ASN A O 1
ATOM 681 N N . GLN A 1 87 ? 1.343 -10.996 -9.692 1.00 92.69 87 GLN A N 1
ATOM 682 C CA . GLN A 1 87 ? 0.132 -11.702 -10.101 1.00 92.69 87 GLN A CA 1
ATOM 683 C C . GLN A 1 87 ? -0.266 -12.806 -9.115 1.00 92.69 87 GLN A C 1
ATOM 685 O O . GLN A 1 87 ? -1.455 -13.073 -8.955 1.00 92.69 87 GLN A O 1
ATOM 690 N N . ARG A 1 88 ? 0.692 -13.423 -8.411 1.00 92.12 88 ARG A N 1
ATOM 691 C CA . ARG A 1 88 ? 0.398 -14.452 -7.400 1.00 92.12 88 ARG A CA 1
ATOM 692 C C . ARG A 1 88 ? -0.420 -13.918 -6.226 1.00 92.12 88 ARG A C 1
ATOM 694 O O . ARG A 1 88 ? -1.142 -14.695 -5.613 1.00 92.12 88 ARG A O 1
ATOM 701 N N . LEU A 1 89 ? -0.418 -12.605 -5.991 1.00 94.25 89 LEU A N 1
ATOM 702 C CA . LEU A 1 89 ? -1.282 -11.976 -4.995 1.00 94.25 89 LEU A CA 1
ATOM 703 C C . LEU A 1 89 ? -2.772 -12.240 -5.273 1.00 94.25 89 LEU A C 1
ATOM 705 O O . LEU A 1 89 ? -3.551 -12.371 -4.337 1.00 94.25 89 LEU A O 1
ATOM 709 N N . SER A 1 90 ? -3.168 -12.404 -6.543 1.00 91.50 90 SER A N 1
ATOM 710 C CA . SER A 1 90 ? -4.546 -12.779 -6.920 1.00 91.50 90 SER A CA 1
ATOM 711 C C . SER A 1 90 ? -4.947 -14.199 -6.506 1.00 91.50 90 SER A C 1
ATOM 713 O O . SER A 1 90 ? -6.133 -14.523 -6.437 1.00 91.50 90 SER A O 1
ATOM 715 N N . GLN A 1 91 ? -3.965 -15.053 -6.211 1.00 90.25 91 GLN A N 1
ATOM 716 C CA . GLN A 1 91 ? -4.179 -16.411 -5.715 1.00 90.25 91 GLN A CA 1
ATOM 717 C C . GLN A 1 91 ? -4.249 -16.450 -4.186 1.00 90.25 91 GLN A C 1
ATOM 719 O O . GLN A 1 91 ? -4.829 -17.387 -3.637 1.00 90.25 91 GLN A O 1
ATOM 724 N N . ALA A 1 92 ? -3.693 -15.440 -3.506 1.00 91.56 92 ALA A N 1
ATOM 725 C CA . ALA A 1 92 ? -3.809 -15.310 -2.063 1.00 91.56 92 ALA A CA 1
ATOM 726 C C . ALA A 1 92 ? -5.270 -15.007 -1.673 1.00 91.56 92 ALA A C 1
ATOM 728 O O . ALA A 1 92 ? -5.956 -14.239 -2.363 1.00 91.56 92 ALA A O 1
ATOM 729 N N . PRO A 1 93 ? -5.774 -15.583 -0.567 1.00 90.81 93 PRO A N 1
ATOM 730 C CA . PRO A 1 93 ? -7.057 -15.179 -0.008 1.00 90.81 93 PRO A CA 1
ATOM 731 C C . PRO A 1 93 ? -7.057 -13.672 0.251 1.00 90.81 93 PRO A C 1
ATOM 733 O O . PRO A 1 93 ? -6.113 -13.165 0.843 1.00 90.81 93 PRO A O 1
ATOM 736 N N . SER A 1 94 ? -8.099 -12.936 -0.131 1.00 95.44 94 SER A N 1
ATOM 737 C CA . SER A 1 94 ? -8.254 -11.563 0.372 1.00 95.44 94 SER A CA 1
ATOM 738 C C . SER A 1 94 ? -7.054 -10.624 0.083 1.00 95.44 94 SER A C 1
ATOM 740 O O . SER A 1 94 ? -6.670 -9.810 0.923 1.00 95.44 94 SER A O 1
ATOM 742 N N . GLY A 1 95 ? -6.391 -10.793 -1.070 1.00 96.56 95 GLY A N 1
ATOM 743 C CA . GLY A 1 95 ? -5.221 -9.999 -1.458 1.00 96.56 95 GLY A CA 1
ATOM 744 C C . GLY A 1 95 ? -5.563 -8.545 -1.798 1.00 96.56 95 GLY A C 1
ATOM 745 O O . GLY A 1 95 ? -6.588 -8.281 -2.428 1.00 96.56 95 GLY A O 1
ATOM 746 N N . CYS A 1 96 ? -4.690 -7.607 -1.428 1.00 97.81 96 CYS A N 1
ATOM 747 C CA . CYS A 1 96 ? -4.803 -6.194 -1.791 1.00 97.81 96 CYS A CA 1
ATOM 748 C C . CYS A 1 96 ? -3.436 -5.519 -1.961 1.00 97.81 96 CYS A C 1
ATOM 750 O O . CYS A 1 96 ? -2.408 -5.995 -1.473 1.00 97.81 96 CYS A O 1
ATOM 752 N N . VAL A 1 97 ? -3.433 -4.380 -2.650 1.00 98.25 97 VAL A N 1
ATOM 753 C CA . VAL A 1 97 ? -2.272 -3.502 -2.782 1.00 98.25 97 VAL A CA 1
ATOM 754 C C . VAL A 1 97 ? -2.584 -2.167 -2.126 1.00 98.25 97 VAL A C 1
ATOM 756 O O . VAL A 1 97 ? -3.578 -1.522 -2.467 1.00 98.25 97 VAL A O 1
ATOM 759 N N . VAL A 1 98 ? -1.699 -1.737 -1.230 1.00 98.31 98 VAL A N 1
ATOM 760 C CA . VAL A 1 98 ? -1.739 -0.410 -0.613 1.00 98.31 98 VAL A CA 1
ATOM 761 C C . VAL A 1 98 ? -0.539 0.379 -1.117 1.00 98.31 98 VAL A C 1
ATOM 763 O O . VAL A 1 98 ? 0.614 0.082 -0.797 1.00 98.31 98 VAL A O 1
ATOM 766 N N . TRP A 1 99 ? -0.804 1.383 -1.946 1.00 98.19 99 TRP A N 1
ATOM 767 C CA . TRP A 1 99 ? 0.214 2.286 -2.457 1.00 98.19 99 TRP A CA 1
ATOM 768 C C . TRP A 1 99 ? 0.178 3.609 -1.688 1.00 98.19 99 TRP A C 1
ATOM 770 O O . TRP A 1 99 ? -0.785 4.364 -1.743 1.00 98.19 99 TRP A O 1
ATOM 780 N N . LEU A 1 100 ? 1.259 3.872 -0.961 1.00 97.94 100 LEU A N 1
ATOM 781 C CA . LEU A 1 100 ? 1.452 5.017 -0.085 1.00 97.94 100 LEU A CA 1
ATOM 782 C C . LEU A 1 100 ? 2.297 6.084 -0.794 1.00 97.94 100 LEU A C 1
ATOM 784 O O . LEU A 1 100 ? 3.446 5.825 -1.178 1.00 97.94 100 LEU A O 1
ATOM 788 N N . ALA A 1 101 ? 1.745 7.285 -0.972 1.00 96.19 101 ALA A N 1
ATOM 789 C CA . ALA A 1 101 ? 2.529 8.441 -1.397 1.00 96.19 101 ALA A CA 1
ATOM 790 C C . ALA A 1 101 ? 3.012 9.218 -0.169 1.00 96.19 101 ALA A C 1
ATOM 792 O O . ALA A 1 101 ? 2.218 9.537 0.721 1.00 96.19 101 ALA A O 1
ATOM 793 N N . VAL A 1 102 ? 4.311 9.516 -0.125 1.00 97.06 102 VAL A N 1
ATOM 794 C CA . VAL A 1 102 ? 4.965 10.128 1.036 1.00 97.06 102 VAL A CA 1
ATOM 795 C C . VAL A 1 102 ? 5.719 11.407 0.685 1.00 97.06 102 VAL A C 1
ATOM 797 O O . VAL A 1 102 ? 6.154 11.593 -0.453 1.00 97.06 102 VAL A O 1
ATOM 800 N N . THR A 1 103 ? 5.903 12.281 1.671 1.00 96.19 103 THR A N 1
ATOM 801 C CA . THR A 1 103 ? 6.816 13.433 1.567 1.00 96.19 103 THR A CA 1
ATOM 802 C C . THR A 1 103 ? 8.285 12.985 1.616 1.00 96.19 103 THR A C 1
ATOM 804 O O . THR A 1 103 ? 8.581 11.817 1.877 1.00 96.19 103 THR A O 1
ATOM 807 N N . ASP A 1 104 ? 9.236 13.908 1.415 1.00 94.44 104 ASP A N 1
ATOM 808 C CA . ASP A 1 104 ? 10.667 13.622 1.643 1.00 94.44 104 ASP A CA 1
ATOM 809 C C . ASP A 1 104 ? 10.939 13.128 3.080 1.00 94.44 104 ASP A C 1
ATOM 811 O O . ASP A 1 104 ? 11.732 12.209 3.291 1.00 94.44 104 ASP A O 1
ATOM 815 N N . GLY A 1 105 ? 10.193 13.665 4.052 1.00 95.81 105 GLY A N 1
ATOM 816 C CA . GLY A 1 105 ? 10.217 13.256 5.459 1.00 95.81 105 GLY A CA 1
ATOM 817 C C . GLY A 1 105 ? 9.520 11.925 5.763 1.00 95.81 105 GLY A C 1
ATOM 818 O O . GLY A 1 105 ? 9.427 11.556 6.928 1.00 95.81 105 GLY A O 1
ATOM 819 N N . LEU A 1 106 ? 9.049 11.198 4.743 1.00 96.50 106 LEU A N 1
ATOM 820 C CA . LEU A 1 106 ? 8.347 9.911 4.857 1.00 96.50 106 LEU A CA 1
ATOM 821 C C . LEU A 1 106 ? 6.979 9.977 5.549 1.00 96.50 106 LEU A C 1
ATOM 823 O O . LEU A 1 106 ? 6.440 8.949 5.954 1.00 96.50 106 LEU A O 1
ATOM 827 N N . GLU A 1 107 ? 6.384 11.165 5.630 1.00 96.88 107 GLU A N 1
ATOM 828 C CA . GLU A 1 107 ? 5.002 11.315 6.078 1.00 96.88 107 GLU A CA 1
ATOM 829 C C . GLU A 1 107 ? 4.052 10.811 4.992 1.00 96.88 107 GLU A C 1
ATOM 831 O O . GLU A 1 107 ? 4.146 11.256 3.845 1.00 96.88 107 GLU A O 1
ATOM 836 N N . ILE A 1 108 ? 3.118 9.929 5.346 1.00 97.62 108 ILE A N 1
ATOM 837 C CA . ILE A 1 108 ? 2.097 9.422 4.424 1.00 97.62 108 ILE A CA 1
ATOM 838 C C . ILE A 1 108 ? 1.059 10.519 4.165 1.00 97.62 108 ILE A C 1
ATOM 840 O O . ILE A 1 108 ? 0.505 11.099 5.098 1.00 97.62 108 ILE A O 1
ATOM 844 N N . LYS A 1 109 ? 0.815 10.827 2.887 1.00 96.75 109 LYS A N 1
ATOM 845 C CA . LYS A 1 109 ? -0.131 11.872 2.455 1.00 96.75 109 LYS A CA 1
ATOM 846 C C . LYS A 1 109 ? -1.253 11.359 1.567 1.00 96.75 109 LYS A C 1
ATOM 848 O O . LYS A 1 109 ? -2.295 11.997 1.502 1.00 96.75 109 LYS A O 1
ATOM 853 N N . GLU A 1 110 ? -1.054 10.234 0.889 1.00 96.44 110 GLU A N 1
ATOM 854 C CA . GLU A 1 110 ? -2.057 9.662 -0.007 1.00 96.44 110 GLU A CA 1
ATOM 855 C C . GL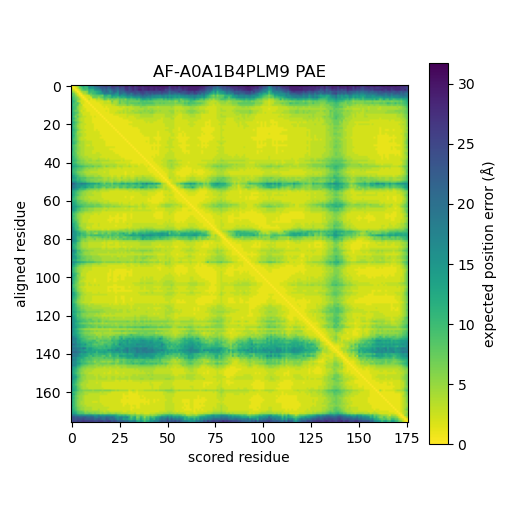U A 1 110 ? -2.083 8.141 0.127 1.00 96.44 110 GLU A C 1
ATOM 857 O O . GLU A 1 110 ? -1.030 7.492 0.131 1.00 96.44 110 GLU A O 1
ATOM 862 N N . TYR A 1 111 ? -3.294 7.592 0.188 1.00 98.25 111 TYR A N 1
ATOM 863 C CA . TYR A 1 111 ? -3.558 6.162 0.186 1.00 98.25 111 TYR A CA 1
ATOM 864 C C . TYR A 1 111 ? -4.198 5.779 -1.145 1.00 98.25 111 TYR A C 1
ATOM 866 O O . TYR A 1 111 ? -5.251 6.292 -1.520 1.00 98.25 111 TYR A O 1
ATOM 874 N N . ARG A 1 112 ? -3.563 4.860 -1.864 1.00 98.38 112 ARG A N 1
ATOM 875 C CA . ARG A 1 112 ? -4.093 4.272 -3.092 1.00 98.38 112 ARG A CA 1
ATOM 876 C C . ARG A 1 112 ? -4.381 2.798 -2.873 1.00 98.38 112 ARG A C 1
ATOM 878 O O . ARG A 1 112 ? -3.496 2.048 -2.466 1.00 98.38 112 ARG A O 1
ATOM 885 N N . TRP A 1 113 ? -5.603 2.387 -3.173 1.00 98.44 113 TRP A N 1
ATOM 886 C CA . TRP A 1 113 ? -6.109 1.043 -2.937 1.00 98.44 113 TRP A CA 1
ATOM 887 C C . TRP A 1 113 ? -6.350 0.293 -4.242 1.00 98.44 113 TRP A C 1
ATOM 889 O O . TRP A 1 113 ? -6.932 0.821 -5.190 1.00 98.44 113 TRP A O 1
ATOM 899 N N . PHE A 1 114 ? -5.917 -0.963 -4.278 1.00 98.12 114 PHE A N 1
ATOM 900 C CA . PHE A 1 114 ? -6.324 -1.916 -5.300 1.00 98.12 114 PHE A CA 1
ATOM 901 C C . PHE A 1 114 ? -6.634 -3.258 -4.640 1.00 98.12 114 PHE A C 1
ATOM 903 O O . PHE A 1 114 ? -5.739 -3.961 -4.172 1.00 98.12 114 PHE A O 1
ATOM 910 N N . GLY A 1 115 ? -7.911 -3.610 -4.586 1.00 97.38 115 GLY A N 1
ATOM 911 C CA . GLY A 1 115 ? -8.400 -4.812 -3.925 1.00 97.38 115 GLY A CA 1
ATOM 912 C C . GLY A 1 115 ? -9.912 -4.922 -4.041 1.00 97.38 115 GLY A C 1
ATOM 913 O O . GLY A 1 115 ? -10.577 -3.957 -4.411 1.00 97.38 115 GLY A O 1
ATOM 914 N N . ALA A 1 116 ? -10.437 -6.106 -3.745 1.00 96.75 116 ALA A N 1
ATOM 915 C CA . ALA A 1 116 ? -11.873 -6.347 -3.682 1.00 96.75 116 ALA A CA 1
ATOM 916 C C . ALA A 1 116 ? -12.405 -6.148 -2.251 1.00 96.75 116 ALA A C 1
ATOM 918 O O . ALA A 1 116 ? -11.663 -5.788 -1.330 1.00 96.75 116 ALA A O 1
ATOM 919 N N . GLU A 1 117 ? -13.692 -6.428 -2.062 1.00 96.00 117 GLU A N 1
ATOM 920 C CA . GLU A 1 117 ? -14.351 -6.415 -0.755 1.00 96.00 117 GLU A CA 1
ATOM 921 C C . GLU A 1 117 ? -13.637 -7.300 0.294 1.00 96.00 117 GLU A C 1
ATOM 923 O O . GLU A 1 117 ? -12.856 -8.198 -0.061 1.00 96.00 117 GLU A O 1
ATOM 928 N N . PRO A 1 118 ? -13.838 -7.045 1.601 1.00 95.69 118 PRO A N 1
ATOM 929 C CA . PRO A 1 118 ? -13.312 -7.880 2.683 1.00 95.69 118 PRO A CA 1
ATOM 930 C C . PRO A 1 118 ? -13.579 -9.373 2.483 1.00 95.69 118 PRO A C 1
ATOM 932 O O . PRO A 1 118 ? -14.696 -9.791 2.206 1.00 95.69 118 PRO A O 1
ATOM 935 N N . GLY A 1 119 ? -12.515 -10.180 2.555 1.00 94.75 119 GLY A N 1
ATOM 936 C CA . GLY A 1 119 ? -12.553 -11.626 2.304 1.00 94.75 119 GLY A CA 1
ATOM 937 C C . GLY A 1 119 ? -12.495 -12.039 0.824 1.00 94.75 119 GLY A C 1
ATOM 938 O O . GLY A 1 119 ? -12.184 -13.194 0.525 1.00 94.75 119 GLY A O 1
ATOM 939 N N . CYS A 1 120 ? -12.722 -11.127 -0.125 1.00 95.88 120 CYS A N 1
ATOM 940 C CA . CYS A 1 120 ? -12.684 -11.427 -1.557 1.00 95.88 120 CYS A CA 1
ATOM 941 C C . CYS A 1 120 ? -11.271 -11.327 -2.143 1.00 95.88 120 CYS A C 1
ATOM 943 O O . CYS A 1 120 ? -10.479 -10.463 -1.771 1.00 95.88 120 CYS A O 1
ATOM 945 N N . ARG A 1 121 ? -10.954 -12.207 -3.101 1.00 95.19 121 ARG A N 1
ATOM 946 C CA . ARG A 1 121 ? -9.662 -12.202 -3.808 1.00 95.19 121 ARG A CA 1
ATOM 947 C C . ARG A 1 121 ? -9.457 -10.917 -4.612 1.00 95.19 121 ARG A C 1
ATOM 949 O O . ARG A 1 121 ? -10.418 -10.269 -5.017 1.00 95.19 121 ARG A O 1
ATOM 956 N N . LEU A 1 122 ? -8.190 -10.604 -4.881 1.00 95.31 122 LEU A N 1
ATOM 957 C CA . LEU A 1 122 ? -7.795 -9.481 -5.727 1.00 95.31 122 LEU A CA 1
ATOM 958 C C . LEU A 1 122 ? -8.495 -9.548 -7.101 1.00 95.31 122 LEU A C 1
ATOM 960 O O . LEU A 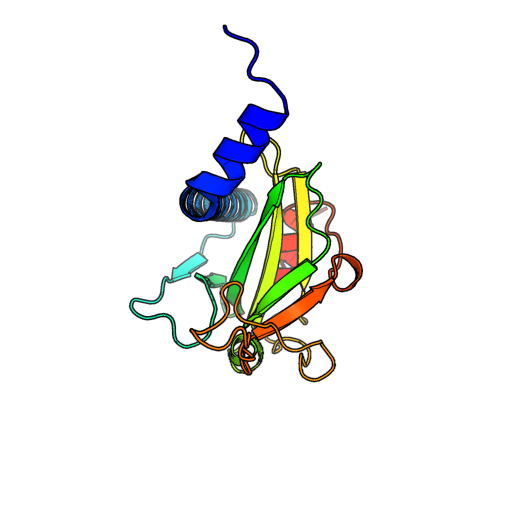1 122 ? -8.600 -10.647 -7.657 1.00 95.31 122 LEU A O 1
ATOM 964 N N . PRO A 1 123 ? -8.904 -8.405 -7.685 1.00 93.19 123 PRO A N 1
ATOM 965 C CA . PRO A 1 123 ? -9.351 -8.359 -9.074 1.00 93.19 123 PRO A CA 1
ATOM 966 C C . PRO A 1 123 ? -8.320 -8.963 -10.038 1.00 93.19 123 PRO A C 1
ATOM 968 O O . PRO A 1 123 ? -7.110 -8.890 -9.796 1.00 93.19 123 PRO A O 1
ATOM 971 N N . ASP A 1 124 ? -8.799 -9.550 -11.139 1.00 88.94 124 ASP A N 1
ATOM 972 C CA . ASP A 1 124 ? -7.927 -10.200 -12.118 1.00 88.94 124 ASP A CA 1
ATOM 973 C C . ASP A 1 124 ? -6.930 -9.202 -12.730 1.00 88.94 124 ASP A C 1
ATOM 975 O O . ASP A 1 124 ? -7.281 -8.107 -13.173 1.00 88.94 124 ASP A O 1
ATOM 979 N N . LEU A 1 125 ? -5.663 -9.612 -12.759 1.00 93.06 125 LEU A N 1
ATOM 980 C CA . LEU A 1 125 ? -4.551 -8.827 -13.269 1.00 93.06 125 LEU A CA 1
ATOM 981 C C . LEU A 1 125 ? -4.138 -9.212 -14.701 1.00 93.06 125 LEU A C 1
ATOM 983 O O . LEU A 1 125 ? -3.207 -8.614 -15.246 1.00 93.06 125 LEU A O 1
ATOM 987 N N . THR A 1 126 ? -4.772 -10.2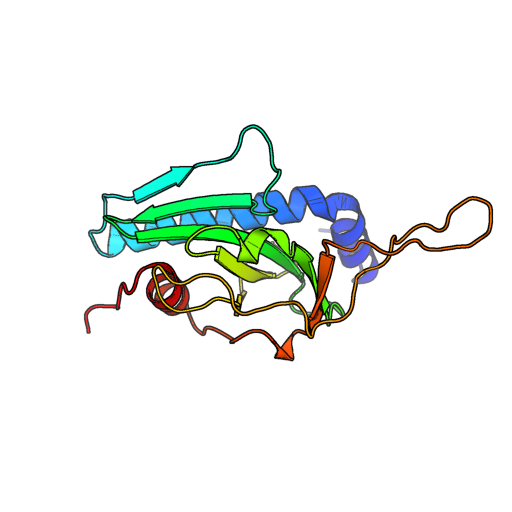15 -15.317 1.00 88.25 126 THR A N 1
ATOM 988 C CA . THR A 1 126 ? -4.393 -10.733 -16.647 1.00 88.25 126 THR A CA 1
ATOM 989 C C . THR A 1 126 ? -4.438 -9.675 -17.749 1.00 88.25 126 THR A C 1
ATOM 991 O O . THR A 1 126 ? -3.570 -9.693 -18.619 1.00 88.25 126 THR A O 1
ATOM 994 N N . ASN A 1 127 ? -5.366 -8.717 -17.664 1.00 90.00 127 ASN A N 1
ATOM 995 C CA . ASN A 1 127 ? -5.537 -7.635 -18.641 1.00 90.00 127 ASN A CA 1
ATOM 996 C C . ASN A 1 127 ? -4.500 -6.501 -18.521 1.00 90.00 127 ASN A C 1
ATOM 998 O O . ASN A 1 127 ? -4.480 -5.594 -19.352 1.00 90.00 127 ASN A O 1
ATOM 1002 N N . TYR A 1 128 ? -3.635 -6.525 -17.502 1.00 94.12 128 TYR A N 1
ATOM 1003 C CA . TYR A 1 128 ? -2.573 -5.532 -17.336 1.00 94.12 128 TYR A CA 1
ATOM 1004 C C . TYR A 1 128 ? -1.286 -5.955 -18.053 1.00 94.12 128 TYR A C 1
ATOM 1006 O O . TYR A 1 128 ? -0.991 -7.139 -18.219 1.00 94.12 128 TYR A O 1
ATOM 1014 N N . GLY A 1 129 ? -0.469 -4.972 -18.441 1.00 93.12 129 GLY A N 1
ATOM 1015 C CA . GLY A 1 129 ? 0.794 -5.226 -19.137 1.00 93.12 129 GLY A CA 1
ATOM 1016 C C . GLY A 1 129 ? 1.779 -6.053 -18.303 1.00 93.12 129 GLY A C 1
ATOM 1017 O O . GLY A 1 129 ? 1.879 -5.882 -17.086 1.00 93.12 129 GLY A O 1
ATOM 1018 N N . ILE A 1 130 ? 2.544 -6.931 -18.953 1.00 94.19 130 ILE A N 1
ATOM 1019 C CA . ILE A 1 130 ? 3.587 -7.737 -18.304 1.00 94.19 130 ILE A CA 1
ATOM 1020 C C . ILE A 1 130 ? 4.823 -6.863 -18.055 1.00 94.19 130 ILE A C 1
ATOM 1022 O O . ILE A 1 130 ? 5.314 -6.175 -18.952 1.00 94.19 130 ILE A O 1
ATOM 1026 N N . ALA A 1 131 ? 5.348 -6.880 -16.830 1.00 92.62 131 ALA A N 1
ATOM 1027 C CA . ALA A 1 131 ? 6.561 -6.142 -16.497 1.00 92.62 131 ALA A CA 1
ATOM 1028 C C . ALA A 1 131 ? 7.798 -6.784 -17.140 1.00 92.62 131 ALA A C 1
ATOM 1030 O O . ALA A 1 131 ? 7.856 -7.991 -17.362 1.00 92.62 131 ALA A O 1
ATOM 1031 N N . ARG A 1 132 ? 8.838 -5.986 -17.386 1.00 91.75 132 ARG A N 1
ATOM 1032 C CA . ARG A 1 132 ? 10.122 -6.457 -17.928 1.00 91.75 132 ARG A CA 1
ATOM 1033 C C . ARG A 1 132 ? 11.250 -6.228 -16.936 1.00 91.75 132 ARG A C 1
ATOM 1035 O O . ARG A 1 132 ? 11.16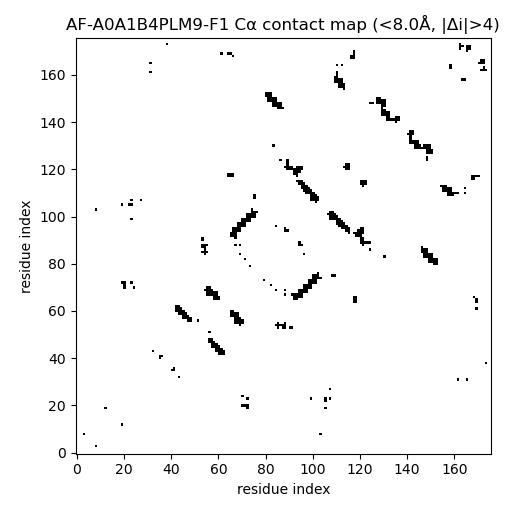4 -5.357 -16.070 1.00 91.75 132 ARG A O 1
ATOM 1042 N N . HIS A 1 133 ? 12.320 -7.007 -17.052 1.00 86.00 133 HIS A N 1
ATOM 1043 C CA . HIS A 1 133 ? 13.542 -6.755 -16.295 1.00 86.00 133 HIS A CA 1
ATOM 1044 C C . HIS A 1 133 ? 14.108 -5.367 -16.628 1.00 86.00 133 HIS A C 1
ATOM 1046 O O . HIS A 1 133 ? 14.145 -4.946 -17.783 1.00 86.00 133 HIS A O 1
ATOM 1052 N N . THR A 1 134 ? 14.565 -4.646 -15.603 1.00 81.88 134 THR A N 1
ATOM 1053 C CA . THR A 1 134 ? 15.172 -3.318 -15.767 1.00 81.88 134 THR A CA 1
ATOM 1054 C C . THR A 1 134 ? 16.510 -3.397 -16.499 1.00 81.88 134 THR A C 1
ATOM 1056 O O . THR A 1 134 ? 16.789 -2.555 -17.354 1.00 81.88 134 THR A O 1
ATOM 1059 N N . ARG A 1 135 ? 17.304 -4.437 -16.211 1.00 82.62 135 ARG A N 1
ATOM 1060 C CA . ARG A 1 135 ? 18.569 -4.746 -16.890 1.00 82.62 135 ARG A CA 1
ATOM 1061 C C . ARG A 1 135 ? 18.339 -5.720 -18.042 1.00 82.62 135 ARG A C 1
ATOM 1063 O O . ARG A 1 135 ? 17.633 -6.713 -17.881 1.00 82.62 135 ARG A O 1
ATOM 1070 N N . ALA A 1 136 ? 18.942 -5.413 -19.186 1.00 81.12 136 ALA A N 1
ATOM 1071 C CA . ALA A 1 136 ? 19.034 -6.340 -20.302 1.00 81.12 136 ALA A CA 1
ATOM 1072 C C . ALA A 1 136 ? 20.065 -7.443 -20.010 1.00 81.12 136 ALA A C 1
ATOM 1074 O O . ALA A 1 136 ? 20.964 -7.252 -19.189 1.00 81.12 136 ALA A O 1
ATOM 1075 N N . ASN A 1 137 ? 19.936 -8.585 -20.682 1.00 85.06 137 ASN A N 1
ATOM 1076 C CA . ASN A 1 137 ? 20.982 -9.605 -20.715 1.00 85.06 137 ASN A CA 1
ATOM 1077 C C . ASN A 1 137 ? 22.164 -9.163 -21.605 1.00 85.06 137 ASN A C 1
ATOM 1079 O O . ASN A 1 137 ? 22.152 -8.075 -22.183 1.00 85.06 137 ASN A O 1
ATOM 1083 N N . ALA A 1 138 ? 23.181 -10.020 -21.732 1.00 82.50 138 ALA A N 1
ATOM 1084 C CA . ALA A 1 138 ? 24.374 -9.747 -22.540 1.00 82.50 138 ALA A CA 1
ATOM 1085 C C . ALA A 1 138 ? 24.072 -9.462 -24.029 1.00 82.50 138 ALA A C 1
ATOM 1087 O O . ALA A 1 138 ? 24.900 -8.877 -24.716 1.00 82.50 138 ALA A O 1
ATOM 1088 N N . GLN A 1 139 ? 22.884 -9.833 -24.520 1.00 84.56 139 GLN A N 1
ATOM 1089 C CA . GLN A 1 139 ? 22.414 -9.612 -25.890 1.00 84.56 139 GLN A CA 1
ATOM 1090 C C . GLN A 1 139 ? 21.496 -8.381 -26.024 1.00 84.56 139 GLN A C 1
ATOM 1092 O O . GLN A 1 139 ? 20.888 -8.176 -27.070 1.00 84.56 139 GLN A O 1
ATOM 1097 N N . GLY A 1 140 ? 21.341 -7.568 -24.973 1.00 82.75 140 GLY A N 1
ATOM 1098 C CA . GLY A 1 140 ? 20.477 -6.383 -25.000 1.00 82.75 140 GLY A CA 1
ATOM 1099 C C . GLY A 1 140 ? 18.979 -6.676 -24.821 1.00 82.75 140 GLY A C 1
ATOM 1100 O O . GLY A 1 140 ? 18.168 -5.749 -24.823 1.00 82.75 140 GLY A O 1
ATOM 1101 N N . PHE A 1 141 ? 18.588 -7.932 -24.590 1.00 83.00 141 PHE A N 1
ATOM 1102 C CA . PHE A 1 141 ? 17.191 -8.328 -24.412 1.00 83.00 141 PHE A CA 1
ATOM 1103 C C . PHE A 1 141 ? 16.732 -8.186 -22.953 1.00 83.00 141 PHE A C 1
ATOM 1105 O O . PHE A 1 141 ? 17.369 -8.689 -22.023 1.00 83.00 141 PHE A O 1
ATOM 1112 N N . LYS A 1 142 ? 15.588 -7.522 -22.742 1.00 85.19 142 LYS A N 1
ATOM 1113 C CA . LYS A 1 142 ? 14.919 -7.409 -21.435 1.00 85.19 142 LYS A CA 1
ATOM 1114 C C . LYS A 1 142 ? 13.816 -8.453 -21.337 1.00 85.19 142 LYS A C 1
ATOM 1116 O O . LYS A 1 142 ? 12.732 -8.259 -21.88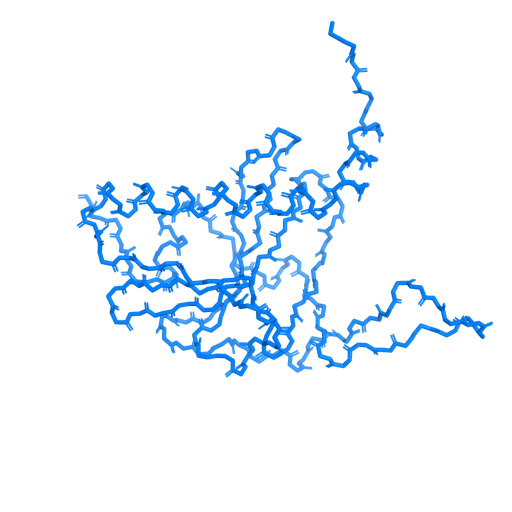2 1.00 85.19 142 LYS A O 1
ATOM 1121 N N . ALA A 1 143 ? 14.101 -9.531 -20.615 1.00 82.69 143 ALA A N 1
ATOM 1122 C CA . ALA A 1 143 ? 13.144 -10.605 -20.405 1.00 82.69 143 ALA A CA 1
ATOM 1123 C C . ALA A 1 143 ? 11.879 -10.120 -19.685 1.00 82.69 143 ALA A C 1
ATOM 1125 O O . ALA A 1 143 ? 11.916 -9.215 -18.841 1.00 82.69 143 ALA A O 1
ATOM 1126 N N . GLU A 1 144 ? 10.759 -10.748 -20.020 1.00 91.56 144 GLU A N 1
ATOM 1127 C CA . GLU A 1 144 ? 9.485 -10.533 -19.351 1.00 91.56 144 GLU A CA 1
ATOM 1128 C C . GLU A 1 144 ? 9.474 -11.194 -17.973 1.00 91.56 144 GLU A C 1
ATOM 1130 O O . GLU A 1 144 ? 10.138 -12.200 -17.721 1.00 91.56 144 GLU A O 1
ATOM 1135 N N . ARG A 1 145 ? 8.713 -10.599 -17.060 1.00 88.38 145 ARG A N 1
ATOM 1136 C CA . ARG A 1 145 ? 8.466 -11.098 -15.713 1.00 88.38 145 ARG A CA 1
ATOM 1137 C C . ARG A 1 145 ? 7.009 -11.552 -15.669 1.00 88.38 145 ARG A C 1
ATOM 1139 O O . ARG A 1 145 ? 6.149 -10.764 -15.285 1.00 88.38 145 ARG A O 1
ATOM 1146 N N . PRO A 1 146 ? 6.701 -12.801 -16.057 1.00 86.12 146 PRO A N 1
ATOM 1147 C CA . PRO A 1 146 ? 5.327 -13.243 -16.299 1.00 86.12 146 PRO A CA 1
ATOM 1148 C C . PRO A 1 146 ? 4.438 -13.218 -15.053 1.00 86.12 146 PRO A C 1
ATOM 1150 O O . PRO A 1 146 ? 3.226 -13.195 -15.192 1.00 86.12 146 PRO A O 1
ATOM 1153 N N . ASN A 1 147 ? 5.007 -13.159 -13.846 1.00 89.88 147 ASN A N 1
ATOM 1154 C CA . ASN A 1 147 ? 4.253 -13.014 -12.594 1.00 89.88 147 ASN A CA 1
ATOM 1155 C C . ASN A 1 147 ? 4.143 -11.558 -12.122 1.00 89.88 147 ASN A C 1
ATOM 1157 O O . ASN A 1 147 ? 3.784 -11.311 -10.980 1.00 89.88 147 ASN A O 1
ATOM 1161 N N . GLN A 1 148 ? 4.521 -10.586 -12.943 1.00 93.75 148 GLN A N 1
ATOM 1162 C CA . GLN A 1 148 ? 4.584 -9.182 -12.563 1.00 93.75 148 GLN A CA 1
ATOM 1163 C C . GLN A 1 148 ? 3.771 -8.368 -13.567 1.00 93.75 148 GLN A C 1
ATOM 1165 O O . GLN A 1 148 ? 4.026 -8.410 -14.772 1.00 93.75 148 GLN A O 1
ATOM 1170 N N . ARG A 1 149 ? 2.764 -7.653 -13.073 1.00 95.94 149 ARG A N 1
ATOM 1171 C CA . ARG A 1 149 ? 1.827 -6.859 -13.873 1.00 95.94 149 ARG A CA 1
ATOM 1172 C C . ARG A 1 149 ? 2.016 -5.379 -13.591 1.00 95.94 149 ARG A C 1
ATOM 1174 O O . ARG A 1 149 ? 2.277 -4.999 -12.455 1.00 95.94 149 ARG A O 1
ATOM 1181 N N . VAL A 1 150 ? 1.937 -4.547 -14.622 1.00 96.88 150 VAL A N 1
ATOM 1182 C CA . VAL A 1 150 ? 2.126 -3.095 -14.526 1.00 96.88 150 VAL A CA 1
ATOM 1183 C C . VAL A 1 150 ? 0.766 -2.423 -14.410 1.00 96.88 150 VAL A C 1
ATOM 1185 O O . VAL A 1 150 ? -0.012 -2.433 -15.360 1.00 96.88 150 VAL A O 1
ATOM 1188 N N . LEU A 1 151 ? 0.499 -1.818 -13.255 1.00 97.12 151 LEU A N 1
ATOM 1189 C CA . LEU A 1 151 ? -0.712 -1.045 -12.993 1.00 97.12 151 LEU A CA 1
ATOM 1190 C C . LEU A 1 151 ? -0.363 0.445 -12.991 1.00 97.12 151 LEU A C 1
ATOM 1192 O O . LEU A 1 151 ? 0.646 0.853 -12.412 1.00 97.12 151 LEU A O 1
ATOM 1196 N N . SER A 1 152 ? -1.190 1.261 -13.641 1.00 95.88 152 SER A N 1
ATOM 1197 C CA . SER A 1 152 ? -1.075 2.723 -13.600 1.00 95.88 152 SER A CA 1
ATOM 1198 C C . SER A 1 152 ? -1.705 3.282 -12.321 1.00 95.88 152 SER A C 1
ATOM 1200 O O . SER A 1 152 ? -2.548 2.633 -11.706 1.00 95.88 152 SER A O 1
ATOM 1202 N N . LYS A 1 153 ? -1.356 4.519 -11.943 1.00 94.00 153 LYS A N 1
ATOM 1203 C CA . LYS A 1 153 ? -1.997 5.260 -10.838 1.00 94.00 153 LYS A CA 1
ATOM 1204 C C . LYS A 1 153 ? -3.522 5.275 -10.943 1.00 94.00 153 LYS A C 1
ATOM 1206 O O . LYS A 1 153 ? -4.188 5.177 -9.920 1.00 94.00 153 LYS A O 1
ATOM 1211 N N . GLY A 1 154 ? -4.054 5.377 -12.163 1.00 94.38 154 GLY A N 1
ATOM 1212 C CA . GLY A 1 154 ? -5.495 5.421 -12.425 1.00 94.38 154 GLY A CA 1
ATOM 1213 C C . GLY A 1 154 ? -6.226 4.095 -12.200 1.00 94.38 154 GLY A C 1
ATOM 1214 O O . GLY A 1 154 ? -7.447 4.095 -12.150 1.00 94.38 154 GLY A O 1
ATOM 1215 N N . ALA A 1 155 ? -5.508 2.977 -12.048 1.00 96.31 155 ALA A N 1
ATOM 1216 C CA . ALA A 1 155 ? -6.115 1.702 -11.668 1.00 96.31 155 ALA A CA 1
ATOM 1217 C C . ALA A 1 155 ? -6.448 1.624 -10.168 1.00 96.31 155 ALA A C 1
ATOM 1219 O O . ALA A 1 155 ? -7.175 0.723 -9.766 1.00 96.31 155 ALA A O 1
ATOM 1220 N N . PHE A 1 156 ? -5.899 2.527 -9.350 1.00 97.69 156 PHE A N 1
ATOM 1221 C CA . PHE A 1 156 ? -6.088 2.531 -7.904 1.00 97.69 156 PHE A CA 1
ATOM 1222 C C . PHE A 1 156 ? -7.176 3.523 -7.501 1.00 97.69 156 PHE A C 1
ATOM 1224 O O . PHE A 1 156 ? -7.188 4.667 -7.960 1.00 97.69 156 PHE A O 1
ATOM 1231 N N . GLU A 1 157 ? -8.023 3.102 -6.571 1.00 97.94 157 GLU A N 1
ATOM 1232 C CA . GLU A 1 157 ? -8.920 3.988 -5.839 1.00 97.94 157 GLU A CA 1
ATOM 1233 C C . GLU A 1 157 ? -8.100 4.899 -4.915 1.00 97.94 157 GLU A C 1
ATOM 1235 O O . GLU A 1 157 ? -7.164 4.439 -4.261 1.00 97.94 157 GLU A O 1
ATOM 1240 N N . ILE A 1 158 ? -8.429 6.190 -4.861 1.00 97.62 158 ILE A N 1
ATOM 1241 C CA . ILE A 1 158 ? -7.826 7.124 -3.903 1.00 97.62 158 ILE A CA 1
ATOM 1242 C C . ILE A 1 158 ? -8.695 7.130 -2.651 1.00 97.62 158 ILE A C 1
ATOM 124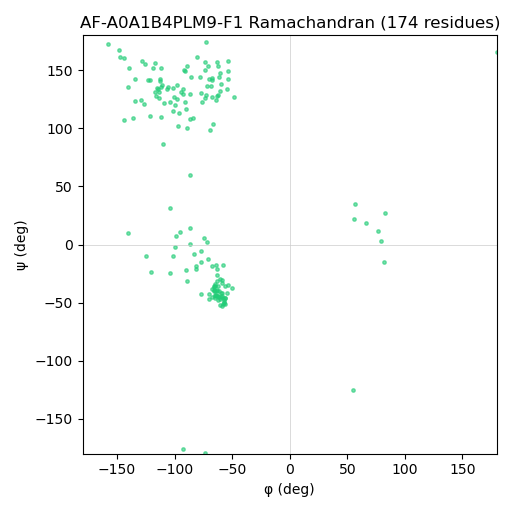4 O O . ILE A 1 158 ? -9.879 7.447 -2.731 1.00 97.62 158 ILE A O 1
ATOM 1248 N N . LEU A 1 159 ? -8.093 6.808 -1.511 1.00 97.69 159 LEU A N 1
ATOM 1249 C CA . LEU A 1 159 ? -8.743 6.832 -0.207 1.00 97.69 159 LEU A CA 1
ATOM 1250 C C . LEU A 1 159 ? -8.337 8.108 0.541 1.00 97.69 159 LEU A C 1
ATOM 1252 O O . LEU A 1 159 ? -7.163 8.493 0.540 1.00 97.69 159 LEU A O 1
ATOM 1256 N N . GLY A 1 160 ? -9.314 8.785 1.144 1.00 94.69 160 GLY A N 1
ATOM 1257 C CA . GLY A 1 160 ? -9.133 10.099 1.760 1.00 94.69 160 GLY A CA 1
ATOM 1258 C C . GLY A 1 160 ? -8.546 10.038 3.166 1.00 94.69 160 GLY A C 1
ATOM 1259 O O . GLY A 1 160 ? -7.982 11.023 3.644 1.00 94.69 160 GLY A O 1
ATOM 1260 N N . SER A 1 161 ? -8.657 8.893 3.837 1.00 96.12 161 SER A N 1
ATOM 1261 C CA . SER A 1 161 ? -8.209 8.730 5.214 1.00 96.12 161 SER A CA 1
ATOM 1262 C C . SER A 1 161 ? -7.719 7.317 5.522 1.00 96.12 161 SER A C 1
ATOM 1264 O O . SER A 1 161 ? -7.963 6.367 4.780 1.00 96.12 161 SER A O 1
ATOM 1266 N N . LEU A 1 162 ? -7.051 7.175 6.670 1.00 96.56 162 LEU A N 1
ATOM 1267 C CA . LEU A 1 162 ? -6.718 5.862 7.215 1.00 96.56 162 LEU A CA 1
ATOM 1268 C C . LEU A 1 162 ? -7.981 5.058 7.565 1.00 96.56 162 LEU A C 1
ATOM 1270 O O . LEU A 1 162 ? -7.966 3.841 7.435 1.00 96.56 162 LEU A O 1
ATOM 1274 N N . ASP A 1 163 ? -9.077 5.715 7.958 1.00 97.12 163 ASP A N 1
ATOM 1275 C CA . ASP A 1 163 ? -10.345 5.031 8.246 1.00 97.12 163 ASP A CA 1
ATOM 1276 C C . ASP A 1 163 ? -10.932 4.396 6.983 1.00 97.12 163 ASP A C 1
ATOM 1278 O O . ASP A 1 163 ? -11.374 3.254 7.032 1.00 97.12 163 ASP A O 1
ATOM 1282 N N . ASP A 1 164 ? -10.838 5.072 5.837 1.00 97.56 164 ASP A N 1
ATOM 1283 C CA . ASP A 1 164 ? -11.266 4.515 4.548 1.00 97.56 164 ASP A CA 1
ATOM 1284 C C . ASP A 1 164 ? -10.429 3.273 4.187 1.00 97.56 164 ASP A C 1
ATOM 1286 O O . ASP A 1 164 ? -10.937 2.298 3.631 1.00 97.56 164 ASP A O 1
ATOM 1290 N N . VAL A 1 165 ? -9.134 3.274 4.539 1.00 97.75 165 VAL A N 1
ATOM 1291 C CA . VAL A 1 165 ? -8.265 2.095 4.386 1.00 97.75 165 VAL A CA 1
ATOM 1292 C C . VAL A 1 165 ? -8.736 0.961 5.294 1.00 97.75 165 VAL A C 1
ATOM 1294 O O . VAL A 1 165 ? -8.813 -0.177 4.837 1.00 97.75 165 VAL A O 1
ATOM 1297 N N . LEU A 1 166 ? -9.085 1.239 6.553 1.00 97.38 166 LEU A N 1
ATOM 1298 C CA . LEU A 1 166 ? -9.612 0.225 7.475 1.00 97.38 166 LEU A CA 1
ATOM 1299 C C . LEU A 1 166 ? -10.972 -0.319 7.027 1.00 97.38 166 LEU A C 1
ATOM 1301 O O . LEU A 1 166 ? -11.205 -1.523 7.142 1.00 97.38 166 LEU A O 1
ATOM 1305 N N . GLU A 1 167 ? -11.838 0.519 6.459 1.00 96.94 167 GLU A N 1
ATOM 1306 C CA . GLU A 1 167 ? -13.100 0.085 5.858 1.00 96.94 167 GLU A CA 1
ATOM 1307 C C . GLU A 1 167 ? -12.829 -0.865 4.685 1.00 96.94 167 GLU A C 1
ATOM 1309 O O . GLU A 1 167 ? -13.376 -1.969 4.641 1.00 96.94 167 GLU A O 1
ATOM 1314 N N . ARG A 1 168 ? -11.904 -0.509 3.784 1.00 97.31 168 ARG A N 1
ATOM 1315 C CA . ARG A 1 168 ? -11.496 -1.386 2.676 1.00 97.31 168 ARG A CA 1
ATOM 1316 C C . ARG A 1 168 ? -10.811 -2.665 3.144 1.00 97.31 168 ARG A C 1
ATOM 1318 O O . ARG A 1 168 ? -11.002 -3.713 2.529 1.00 97.31 168 ARG A O 1
ATOM 1325 N N . MET A 1 169 ? -10.021 -2.628 4.212 1.00 96.56 169 MET A N 1
ATOM 1326 C CA . MET A 1 169 ? -9.321 -3.811 4.710 1.00 96.56 169 MET A CA 1
ATOM 1327 C C . MET A 1 169 ? -10.250 -4.753 5.482 1.00 96.56 169 MET A C 1
ATOM 1329 O O . MET A 1 169 ? -10.174 -5.960 5.255 1.00 96.56 169 MET A O 1
ATOM 1333 N N . PHE A 1 170 ? -11.130 -4.224 6.334 1.00 96.38 170 PHE A N 1
ATOM 1334 C CA . PHE A 1 170 ? -11.809 -4.997 7.381 1.00 96.38 170 PHE A CA 1
ATOM 1335 C C . PHE A 1 170 ? -13.290 -4.643 7.595 1.00 96.38 170 PHE A C 1
ATOM 1337 O O . PHE A 1 170 ? -13.872 -5.080 8.581 1.00 96.38 170 PHE A O 1
ATOM 1344 N N . ALA A 1 171 ? -13.914 -3.844 6.721 1.00 95.00 171 ALA A N 1
ATOM 1345 C CA . ALA A 1 171 ? -15.280 -3.328 6.903 1.00 95.00 171 ALA A CA 1
ATOM 1346 C C . ALA A 1 171 ? -15.492 -2.549 8.221 1.00 95.00 171 ALA A C 1
ATOM 1348 O O . ALA A 1 171 ? -16.622 -2.394 8.688 1.00 95.00 171 ALA A O 1
ATOM 1349 N N . ILE A 1 172 ? -14.415 -2.030 8.820 1.00 92.06 172 ILE A N 1
ATOM 1350 C CA . ILE A 1 172 ? -14.479 -1.240 10.050 1.00 92.06 172 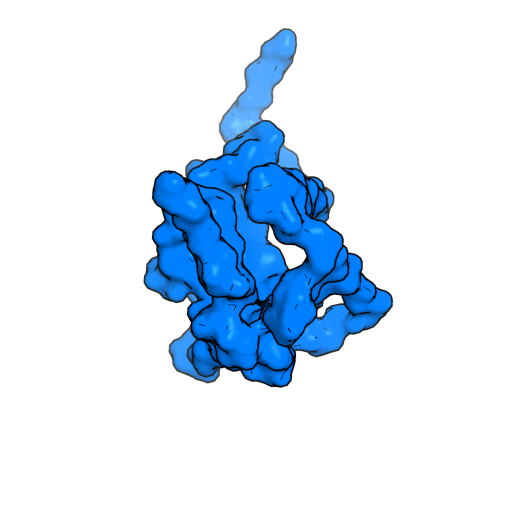ILE A CA 1
ATOM 1351 C C . ILE A 1 172 ? -14.803 0.198 9.673 1.00 92.06 172 ILE A C 1
ATOM 1353 O O . ILE A 1 172 ? -13.967 0.912 9.125 1.00 92.06 172 ILE A O 1
ATOM 1357 N N . LYS A 1 173 ? -16.026 0.619 9.984 1.00 84.00 173 LYS A N 1
ATOM 1358 C CA . LYS A 1 173 ? -16.468 1.999 9.787 1.00 84.00 173 LYS A CA 1
ATOM 1359 C C . LYS A 1 173 ? -16.199 2.820 11.032 1.00 84.00 173 LYS A C 1
ATOM 1361 O O . LYS A 1 173 ? -16.297 2.332 12.159 1.00 84.00 173 LYS A O 1
ATOM 1366 N N . ARG A 1 174 ? -15.936 4.106 10.829 1.00 78.81 174 ARG A N 1
ATOM 1367 C CA . ARG A 1 174 ? -15.949 5.072 11.921 1.00 78.81 174 ARG A CA 1
ATOM 1368 C C . ARG A 1 174 ? -17.364 5.129 12.515 1.00 78.81 174 ARG A C 1
ATOM 1370 O O . ARG A 1 174 ? -18.332 5.303 11.777 1.00 78.81 174 ARG A O 1
ATOM 1377 N N . ALA A 1 175 ? -17.483 4.996 13.835 1.00 62.09 175 ALA A N 1
ATOM 1378 C CA . ALA A 1 175 ? -18.715 5.368 14.523 1.00 62.09 175 ALA A CA 1
ATOM 1379 C C . ALA A 1 175 ? -18.927 6.882 14.346 1.00 62.09 175 ALA A C 1
ATOM 1381 O O . ALA A 1 175 ? -17.986 7.653 14.561 1.00 62.09 175 ALA A O 1
ATOM 1382 N N . ALA A 1 176 ? -20.117 7.268 13.876 1.00 51.03 176 ALA A N 1
ATOM 1383 C CA . ALA A 1 176 ? -20.502 8.665 13.678 1.00 51.03 176 ALA A CA 1
ATOM 1384 C C . ALA A 1 176 ? -20.353 9.488 14.965 1.00 51.03 176 ALA A C 1
ATOM 1386 O O . ALA A 1 176 ? -20.670 8.944 16.048 1.00 51.03 176 ALA A O 1
#

Solvent-accessible surface area (backbone atoms only — not comparable to full-atom values): 9954 Å² total; per-residue (Å²): 133,83,84,74,48,74,66,54,54,52,50,52,52,62,74,42,39,68,60,51,41,53,54,47,51,52,51,50,52,52,51,52,53,54,48,34,50,76,71,71,51,75,63,66,49,80,48,68,69,96,68,79,84,47,53,45,68,33,34,41,34,47,75,95,37,45,30,32,35,24,75,44,70,45,52,63,93,46,88,75,55,59,50,77,44,41,51,47,24,46,74,37,72,14,9,33,36,45,35,38,24,17,49,98,87,58,48,79,77,42,43,29,41,43,56,41,61,64,64,34,46,25,67,86,57,82,90,40,51,71,32,58,47,90,63,51,49,101,84,68,50,53,53,74,37,90,54,28,23,44,44,47,59,85,71,35,48,79,42,93,46,72,59,52,48,39,29,53,53,61,67,45,70,81,83,130

Sequence (176 aa):
MEQVSDDGVRVKHATHSVLRERIVEHIFVGEVMRRLWQLGVTDVEVLRAEFDASGYDLVMCCGELMRHVQFKASLLDGSRGNVTVNQRLSQAPSGCVVWLAVTDGLEIKEYRWFGAEPGCRLPDLTNYGIARHTRANAQGFKAERPNQRVLSKGAFEILGSLDDVLERMFAIKRAA

pLDDT: mean 91.75, std 9.28, range [43.19, 98.5]